Protein AF-A0A1J5D8E0-F1 (afdb_monomer)

Radius of gyration: 45.12 Å; Cα contacts (8 Å, |Δi|>4): 82; chains: 1; bounding box: 94×68×100 Å

Foldseek 3Di:
DDLPDDDPVVLVVLLVVLVVVVVVPDDPVVSCVVPVSCNVVNVVVVVVVVVVVVVCVVVDPPPVVVVVVVVVVVVVVVVVVPPPPPPDPVVVVVVVVVVVVVVVVVVVVVVVPVVPPPDAPPDPCVVVVVVVLVVLLVVDPDLVSNLVSLVVLLVVLVVSLVVCVVVVNVVRNVVSVVSSVVSVVVSVVSVVVVVVCVVPPPPDPDDDDDDDPDDDDDDDDDDDDDPDDPPVVVVVVVVVVVVPPVPD

Solvent-accessible surface area (backbone atoms only — not comparable to full-atom values): 15006 Å² total; per-residue (Å²): 135,84,82,80,81,66,54,78,69,53,54,49,55,51,48,53,51,43,52,55,45,42,72,75,68,50,57,71,67,61,47,35,67,75,40,67,94,49,28,90,70,44,50,68,56,51,51,52,53,47,54,52,48,62,56,45,70,71,59,66,78,54,67,69,57,56,52,51,52,50,51,53,51,51,50,53,52,51,67,68,62,54,74,76,76,74,80,69,54,68,65,58,55,51,52,52,52,52,52,50,51,50,50,51,52,50,54,59,61,51,68,75,51,76,90,49,89,78,60,51,92,89,44,82,63,31,57,55,53,53,53,56,52,50,54,54,47,72,71,38,84,47,62,70,54,38,36,53,48,27,52,54,51,25,55,49,30,56,55,52,27,58,53,31,52,75,70,68,37,63,70,58,30,51,55,33,48,54,52,25,49,51,28,53,50,54,30,51,52,45,53,51,52,51,51,53,49,64,71,70,47,82,85,71,79,75,78,75,82,76,86,81,88,81,88,82,81,86,87,89,83,82,81,90,86,79,97,73,72,80,64,63,63,54,55,58,56,53,62,60,63,60,72,69,65,82,79,117

Structure (mmCIF, N/CA/C/O backbone):
data_AF-A0A1J5D8E0-F1
#
_entry.id   AF-A0A1J5D8E0-F1
#
loop_
_atom_site.group_PDB
_atom_site.id
_atom_site.type_symbol
_atom_site.label_atom_id
_atom_site.label_alt_id
_atom_site.label_comp_id
_atom_site.label_asym_id
_atom_site.label_entity_id
_atom_site.label_seq_id
_atom_site.pdbx_PDB_ins_code
_atom_site.Cartn_x
_atom_site.Cartn_y
_atom_site.Cartn_z
_atom_site.occupancy
_atom_site.B_iso_or_equiv
_atom_site.auth_seq_id
_atom_site.auth_comp_id
_atom_site.auth_asym_id
_atom_site.auth_atom_id
_atom_site.pdbx_PDB_model_num
ATOM 1 N N . MET A 1 1 ? 39.228 42.549 -49.297 1.00 38.00 1 MET A N 1
ATOM 2 C CA . MET A 1 1 ? 38.292 41.551 -48.730 1.00 38.00 1 MET A CA 1
ATOM 3 C C . MET A 1 1 ? 39.110 40.483 -48.014 1.00 38.00 1 MET A C 1
ATOM 5 O O . MET A 1 1 ? 39.979 39.895 -48.642 1.00 38.00 1 MET A O 1
ATOM 9 N N . ARG A 1 2 ? 38.952 40.323 -46.692 1.00 40.53 2 ARG A N 1
ATOM 10 C CA . ARG A 1 2 ? 39.704 39.336 -45.890 1.00 40.53 2 ARG A CA 1
ATOM 11 C C . ARG A 1 2 ? 38.961 37.999 -45.929 1.00 40.53 2 ARG A C 1
ATOM 13 O O . ARG A 1 2 ? 37.947 37.883 -45.249 1.00 40.53 2 ARG A O 1
ATOM 20 N N . SER A 1 3 ? 39.471 37.001 -46.652 1.00 49.31 3 SER A N 1
ATOM 21 C CA . SER A 1 3 ? 39.007 35.615 -46.495 1.00 49.31 3 SER A CA 1
ATOM 22 C C . SER A 1 3 ? 39.225 35.179 -45.046 1.00 49.31 3 SER A C 1
ATOM 24 O O . SER A 1 3 ? 40.367 35.062 -44.590 1.00 49.31 3 SER A O 1
ATOM 26 N N . LYS A 1 4 ? 38.141 34.956 -44.297 1.00 59.56 4 LYS A N 1
ATOM 27 C CA . LYS A 1 4 ? 38.209 34.282 -42.995 1.00 59.56 4 LYS A CA 1
ATOM 28 C C . LYS A 1 4 ? 38.582 32.824 -43.250 1.00 59.56 4 LYS A C 1
ATOM 30 O O . LYS A 1 4 ? 37.722 32.009 -43.562 1.00 59.56 4 LYS A O 1
ATOM 35 N N . LYS A 1 5 ? 39.870 32.502 -43.130 1.00 60.22 5 LYS A N 1
ATOM 36 C CA . LYS A 1 5 ? 40.367 31.126 -43.219 1.00 60.22 5 LYS A CA 1
ATOM 37 C C . LYS A 1 5 ? 39.779 30.327 -42.050 1.00 60.22 5 LYS A C 1
ATOM 39 O O . LYS A 1 5 ? 40.148 30.552 -40.897 1.00 60.22 5 LYS A O 1
ATOM 44 N N . LEU A 1 6 ? 38.805 29.464 -42.331 1.00 63.00 6 LEU A N 1
ATOM 45 C CA . LEU A 1 6 ? 38.230 28.561 -41.336 1.00 63.00 6 LEU A CA 1
ATOM 46 C C . LEU A 1 6 ? 39.283 27.527 -40.919 1.00 63.00 6 LEU A C 1
ATOM 48 O O . LEU A 1 6 ? 40.132 27.117 -41.706 1.00 63.00 6 LEU A O 1
ATOM 52 N N . SER A 1 7 ? 39.240 27.109 -39.654 1.00 71.94 7 SER A N 1
ATOM 53 C CA . SER A 1 7 ? 40.060 25.995 -39.169 1.00 71.94 7 SER A CA 1
ATOM 54 C C . SER A 1 7 ? 39.721 24.715 -39.944 1.00 71.94 7 SER A C 1
ATOM 56 O O . SER A 1 7 ? 38.573 24.529 -40.347 1.00 71.94 7 SER A O 1
ATOM 58 N N . LYS A 1 8 ? 40.683 23.792 -40.079 1.00 76.75 8 LYS A N 1
ATOM 59 C CA . LYS A 1 8 ? 40.511 22.481 -40.740 1.00 76.75 8 LYS A CA 1
ATOM 60 C C . LYS A 1 8 ? 39.264 21.720 -40.258 1.00 76.75 8 LYS A C 1
ATOM 62 O O . LYS A 1 8 ? 38.627 21.016 -41.027 1.00 76.75 8 LYS A O 1
ATOM 67 N N . LYS A 1 9 ? 38.882 21.896 -38.991 1.00 78.31 9 LYS A N 1
ATOM 68 C CA . LYS A 1 9 ? 37.678 21.279 -38.416 1.00 78.31 9 LYS A CA 1
ATOM 69 C C . LYS A 1 9 ? 36.373 21.945 -38.881 1.00 78.31 9 LYS A C 1
ATOM 71 O O . LYS A 1 9 ? 35.348 21.288 -38.984 1.00 78.31 9 LYS A O 1
ATOM 76 N N . GLY A 1 10 ? 36.409 23.245 -39.171 1.00 82.19 10 GLY A N 1
ATOM 77 C CA . GLY A 1 10 ? 35.261 23.998 -39.676 1.00 82.19 10 GLY A CA 1
ATOM 78 C C . GLY A 1 10 ? 34.923 23.637 -41.120 1.00 82.19 10 GLY A C 1
ATOM 79 O O . GLY A 1 10 ? 33.759 23.401 -41.419 1.00 82.19 10 GLY A O 1
ATOM 80 N N . ILE A 1 11 ? 35.935 23.522 -41.988 1.00 84.38 11 ILE A N 1
ATOM 81 C CA . ILE A 1 11 ? 35.730 23.097 -43.382 1.00 84.38 11 ILE A CA 1
ATOM 82 C C . ILE A 1 11 ? 35.217 21.650 -4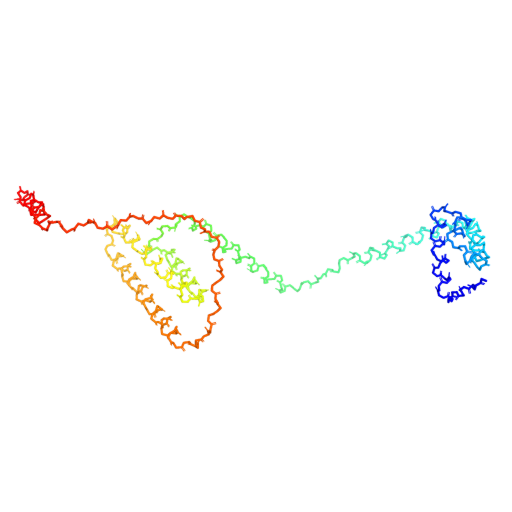3.467 1.00 84.38 11 ILE A C 1
ATOM 84 O O . ILE A 1 11 ? 34.323 21.381 -44.257 1.00 84.38 11 ILE A O 1
ATOM 88 N N . GLN A 1 12 ? 35.698 20.749 -42.599 1.00 84.94 12 GLN A N 1
ATOM 89 C CA . GLN A 1 12 ? 35.204 19.368 -42.504 1.00 84.94 12 GLN A CA 1
ATOM 90 C C . GLN A 1 12 ? 33.718 19.311 -42.148 1.00 84.94 12 GLN A C 1
ATOM 92 O O . GLN A 1 12 ? 32.958 18.664 -42.850 1.00 84.94 12 GLN A O 1
ATOM 97 N N . ASN A 1 13 ? 33.283 20.058 -41.130 1.00 88.88 13 ASN A N 1
ATOM 98 C CA . ASN A 1 13 ? 31.869 20.085 -40.751 1.00 88.88 13 ASN A CA 1
ATOM 99 C C . ASN A 1 13 ? 30.965 20.635 -41.867 1.00 88.88 13 ASN A C 1
ATOM 101 O O . ASN A 1 13 ? 29.838 20.174 -42.028 1.00 88.88 13 ASN A O 1
ATOM 105 N N . ILE A 1 14 ? 31.437 21.643 -42.612 1.00 88.62 14 ILE A N 1
ATOM 106 C CA . ILE A 1 14 ? 30.683 22.207 -43.740 1.00 88.62 14 ILE A CA 1
ATOM 107 C C . ILE A 1 14 ? 30.610 21.186 -44.879 1.00 88.62 14 ILE A C 1
ATOM 109 O O . ILE A 1 14 ? 29.532 20.974 -45.429 1.00 88.62 14 ILE A O 1
ATOM 113 N N . LEU A 1 15 ? 31.723 20.515 -45.186 1.00 88.38 15 LEU A N 1
ATOM 114 C CA . LEU A 1 15 ? 31.765 19.429 -46.162 1.00 88.38 15 LEU A CA 1
ATOM 115 C C . LEU A 1 15 ? 30.813 18.290 -45.772 1.00 88.38 15 LEU A C 1
ATOM 117 O O . LEU A 1 15 ? 30.004 17.893 -46.599 1.00 88.38 15 LEU A O 1
ATOM 121 N N . ASP A 1 16 ? 30.843 17.822 -44.523 1.00 89.31 16 ASP A N 1
ATOM 122 C CA . ASP A 1 16 ? 29.948 16.770 -44.022 1.00 89.31 16 ASP A CA 1
ATOM 123 C C . ASP A 1 16 ? 28.471 17.168 -44.173 1.00 89.31 16 ASP A C 1
ATOM 125 O O . ASP A 1 16 ? 27.643 16.363 -44.599 1.00 89.31 16 ASP A O 1
ATOM 129 N N . ASN A 1 17 ? 28.136 18.434 -43.896 1.00 89.56 17 ASN A N 1
ATOM 130 C CA . ASN A 1 17 ? 26.785 18.952 -44.101 1.00 89.56 17 ASN A CA 1
ATOM 131 C C . ASN A 1 17 ? 26.382 18.958 -45.586 1.00 89.56 17 ASN A C 1
ATOM 133 O O . ASN A 1 17 ? 25.278 18.532 -45.923 1.00 89.56 17 ASN A O 1
ATOM 137 N N . CYS A 1 18 ? 27.285 19.391 -46.472 1.00 88.94 18 CYS A N 1
ATOM 138 C CA . CYS A 1 18 ? 27.054 19.366 -47.917 1.00 88.94 18 CYS A CA 1
ATOM 139 C C . CYS A 1 18 ? 26.893 17.927 -48.430 1.00 88.94 18 CYS A C 1
ATOM 141 O O . CYS A 1 18 ? 26.028 17.667 -49.259 1.00 88.94 18 CYS A O 1
ATOM 143 N N . LEU A 1 19 ? 27.667 16.972 -47.904 1.00 89.38 19 LEU A N 1
ATOM 144 C CA . LEU A 1 19 ? 27.557 15.557 -48.262 1.00 89.38 19 LEU A CA 1
ATOM 145 C C . LEU A 1 19 ? 26.215 14.953 -47.827 1.00 89.38 19 LEU A C 1
ATOM 147 O O . LEU A 1 19 ? 25.601 14.235 -48.615 1.00 89.38 19 LEU A O 1
ATOM 151 N N . GLU A 1 20 ? 25.728 15.269 -46.625 1.00 90.44 20 GLU A N 1
ATOM 152 C CA . GLU A 1 20 ? 24.413 14.820 -46.145 1.00 90.44 20 GLU A CA 1
ATOM 153 C C . GLU A 1 20 ? 23.276 15.364 -47.025 1.00 90.44 20 GLU A C 1
ATOM 155 O O . GLU A 1 20 ? 22.381 14.626 -47.439 1.00 90.44 20 GLU A O 1
ATOM 160 N N . ARG A 1 21 ? 23.342 16.645 -47.396 1.00 86.12 21 ARG A N 1
ATOM 161 C CA . ARG A 1 21 ? 22.365 17.279 -48.297 1.00 86.12 21 ARG A CA 1
ATOM 162 C C . ARG A 1 21 ? 22.424 16.709 -49.718 1.00 86.12 21 ARG A C 1
ATOM 164 O O . ARG A 1 21 ? 21.396 16.409 -50.325 1.00 86.12 21 ARG A O 1
ATOM 171 N N . MET A 1 22 ? 23.625 16.432 -50.217 1.00 86.25 22 MET A N 1
ATOM 172 C CA . MET A 1 22 ? 23.828 15.774 -51.509 1.00 86.25 22 MET A CA 1
ATOM 173 C C . MET A 1 22 ? 23.313 14.321 -51.503 1.00 86.25 22 MET A C 1
ATOM 175 O O . MET A 1 22 ? 22.846 13.815 -52.530 1.00 86.25 22 MET A O 1
ATOM 179 N N . LEU A 1 23 ? 23.346 13.623 -50.359 1.00 82.06 23 LEU A N 1
ATOM 180 C CA . LEU A 1 23 ? 22.701 12.311 -50.195 1.00 82.06 23 LEU A CA 1
ATOM 181 C C . LEU A 1 23 ? 21.170 12.406 -50.282 1.00 82.06 23 LEU A C 1
ATOM 183 O O . LEU A 1 23 ? 20.548 11.485 -50.813 1.00 82.06 23 LEU A O 1
ATOM 187 N N . GLN A 1 24 ? 20.586 13.523 -49.842 1.00 84.38 24 GLN A N 1
ATOM 188 C CA . GLN A 1 24 ? 19.149 13.813 -49.932 1.00 84.38 24 GLN A CA 1
ATOM 189 C C . GLN A 1 24 ? 18.689 14.259 -51.334 1.00 84.38 24 GLN A C 1
ATOM 191 O O . GLN A 1 24 ? 17.486 14.311 -51.581 1.00 84.38 24 GLN A O 1
ATOM 196 N N . GLY A 1 25 ? 19.618 14.499 -52.267 1.00 81.56 25 GLY A N 1
ATOM 197 C CA . GLY A 1 25 ? 19.326 14.772 -53.681 1.00 81.56 25 GLY A CA 1
ATOM 198 C C . GLY A 1 25 ? 19.640 16.193 -54.154 1.00 81.56 25 GLY A C 1
ATOM 199 O O . GLY A 1 25 ? 19.293 16.533 -55.281 1.00 81.56 25 GLY A O 1
ATOM 200 N N . GLU A 1 26 ? 20.285 17.010 -53.323 1.00 86.12 26 GLU A N 1
ATOM 201 C CA . GLU A 1 26 ? 20.692 18.373 -53.680 1.00 86.12 26 GLU A CA 1
ATOM 202 C C . GLU A 1 26 ? 21.964 18.400 -54.554 1.00 86.12 26 GLU A C 1
ATOM 204 O O . GLU A 1 26 ? 22.810 17.503 -54.455 1.00 86.12 26 GLU A O 1
ATOM 209 N N . SER A 1 27 ? 22.088 19.405 -55.432 1.00 85.62 27 SER A N 1
ATOM 210 C CA . SER A 1 27 ? 23.224 19.542 -56.355 1.00 85.62 27 SER A CA 1
ATOM 211 C C . SER A 1 27 ? 24.458 20.166 -55.684 1.00 85.62 27 SER A C 1
ATOM 213 O O . SER A 1 27 ? 24.384 20.745 -54.594 1.00 85.62 27 SER A O 1
ATOM 215 N N . ILE A 1 28 ? 25.623 20.038 -56.328 1.00 84.44 28 ILE A N 1
ATOM 216 C CA . ILE A 1 28 ? 26.882 20.612 -55.824 1.00 84.44 28 ILE A CA 1
ATOM 217 C C . ILE A 1 28 ? 26.785 22.143 -55.847 1.00 84.44 28 ILE A C 1
ATOM 219 O O . ILE A 1 28 ? 27.203 22.813 -54.902 1.00 84.44 28 ILE A O 1
ATOM 223 N N . GLU A 1 29 ? 26.169 22.691 -56.890 1.00 84.94 29 GLU A N 1
ATOM 224 C CA . GLU A 1 29 ? 25.985 24.120 -57.129 1.00 84.94 29 GLU A CA 1
ATOM 225 C C . GLU A 1 29 ? 25.105 24.772 -56.048 1.00 84.94 29 GLU A C 1
ATOM 227 O O . GLU A 1 29 ? 25.418 25.861 -55.551 1.00 84.94 29 GLU A O 1
ATOM 232 N N . ASP A 1 30 ? 24.056 24.077 -55.605 1.00 85.88 30 ASP A N 1
ATOM 233 C CA . ASP A 1 30 ? 23.181 24.527 -54.513 1.00 85.88 30 ASP A CA 1
ATOM 234 C C . ASP A 1 30 ? 23.926 24.560 -53.162 1.00 85.88 30 ASP A C 1
ATOM 236 O O . ASP A 1 30 ? 23.796 25.507 -52.369 1.00 85.88 30 ASP A O 1
ATOM 240 N N . CYS A 1 31 ? 24.788 23.567 -52.915 1.00 85.25 31 CYS A N 1
ATOM 241 C CA . CYS A 1 31 ? 25.646 23.538 -51.728 1.00 85.25 31 CYS A CA 1
ATOM 242 C C . CYS A 1 31 ? 26.672 24.684 -51.737 1.00 85.25 31 CYS A C 1
ATOM 244 O O . CYS A 1 31 ? 26.861 25.348 -50.713 1.00 85.25 31 CYS A O 1
ATOM 246 N N . LEU A 1 32 ? 27.290 24.974 -52.888 1.00 86.44 32 LEU A N 1
ATOM 247 C CA . LEU A 1 32 ? 28.253 26.075 -53.036 1.00 86.44 32 LEU A CA 1
ATOM 248 C C . LEU A 1 32 ? 27.588 27.454 -52.906 1.00 86.44 32 LEU A C 1
ATOM 250 O O . LEU A 1 32 ? 28.185 28.371 -52.339 1.00 86.44 32 LEU A O 1
ATOM 254 N N . THR A 1 33 ? 26.331 27.586 -53.336 1.00 87.19 33 THR A N 1
ATOM 255 C CA . THR A 1 33 ? 25.534 28.815 -53.158 1.00 87.19 33 THR A CA 1
ATOM 256 C C . THR A 1 33 ? 25.220 29.087 -51.685 1.00 87.19 33 THR A C 1
ATOM 258 O O . THR A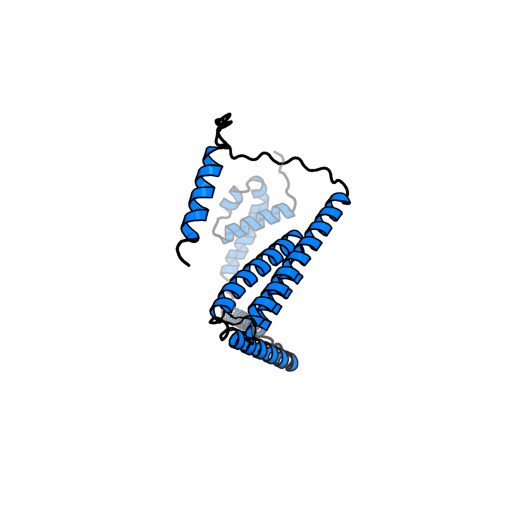 1 33 ? 25.160 30.243 -51.262 1.00 87.19 33 THR A O 1
ATOM 261 N N . THR A 1 34 ? 25.082 28.033 -50.874 1.00 85.94 34 THR A N 1
ATOM 262 C CA . THR A 1 34 ? 24.889 28.161 -49.419 1.00 85.94 34 THR A CA 1
ATOM 263 C C . THR A 1 34 ? 26.159 28.667 -48.707 1.00 85.94 34 THR A C 1
ATOM 265 O O . THR A 1 34 ? 26.062 29.352 -47.686 1.00 85.94 34 THR A O 1
ATOM 268 N N . TYR A 1 35 ? 27.351 28.377 -49.246 1.00 86.00 35 TYR A N 1
ATOM 269 C CA . TYR A 1 35 ? 28.651 28.695 -48.633 1.00 86.00 35 TYR A CA 1
ATOM 270 C C . TYR A 1 35 ? 29.611 29.428 -49.602 1.00 86.00 35 TYR A C 1
ATOM 272 O O . TYR A 1 35 ? 30.693 28.920 -49.916 1.00 86.00 35 TYR A O 1
ATOM 280 N N . PRO A 1 36 ? 29.274 30.657 -50.051 1.00 79.25 36 PRO A N 1
ATOM 281 C CA . PRO A 1 36 ? 30.013 31.359 -51.110 1.00 79.25 36 PRO A CA 1
ATOM 282 C C . PRO A 1 36 ? 31.438 31.769 -50.701 1.00 79.25 36 PRO A C 1
ATOM 284 O O . PRO A 1 36 ? 32.340 31.835 -51.532 1.00 79.25 36 PRO A O 1
ATOM 287 N N . GLU A 1 37 ? 31.670 32.007 -49.409 1.00 81.50 37 GLU A N 1
ATOM 288 C CA . GLU A 1 37 ? 32.979 32.394 -48.862 1.00 81.50 37 GLU A CA 1
ATOM 289 C C . GLU A 1 37 ? 33.994 31.233 -48.869 1.00 81.50 37 GLU A C 1
ATOM 291 O O . GLU A 1 37 ? 35.204 31.465 -48.849 1.00 81.50 37 GLU A O 1
ATOM 296 N N . GLN A 1 38 ? 33.512 29.984 -48.891 1.00 83.31 38 GLN A N 1
ATOM 297 C CA . GLN A 1 38 ? 34.319 28.757 -48.844 1.00 83.31 38 GLN A CA 1
ATOM 298 C C . GLN A 1 38 ? 34.275 27.967 -50.156 1.00 83.31 38 GLN A C 1
ATOM 300 O O . GLN A 1 38 ? 34.953 26.945 -50.271 1.00 83.31 38 GLN A O 1
ATOM 305 N N . ALA A 1 39 ? 33.520 28.444 -51.150 1.00 81.31 39 ALA A N 1
ATOM 306 C CA . ALA A 1 39 ? 33.272 27.737 -52.401 1.00 81.31 39 ALA A CA 1
ATOM 307 C C . ALA A 1 39 ? 34.568 27.284 -53.093 1.00 81.31 39 ALA A C 1
ATOM 309 O O . ALA A 1 39 ? 34.688 26.120 -53.453 1.00 81.31 39 ALA A O 1
ATOM 310 N N . ARG A 1 40 ? 35.590 28.153 -53.146 1.00 82.38 40 ARG A N 1
ATOM 311 C CA . ARG A 1 40 ? 36.896 27.845 -53.765 1.00 82.38 40 ARG A CA 1
ATOM 312 C C . ARG A 1 40 ? 37.656 26.682 -53.116 1.00 82.38 40 ARG A C 1
ATOM 314 O O . ARG A 1 40 ? 38.521 26.102 -53.759 1.00 82.38 40 ARG A O 1
ATOM 321 N N . GLU A 1 41 ? 37.411 26.395 -51.838 1.00 82.50 41 GLU A N 1
ATOM 322 C CA . GLU A 1 41 ? 38.076 25.302 -51.110 1.00 82.50 41 GLU A CA 1
ATOM 323 C C . GLU A 1 41 ? 37.200 24.036 -51.059 1.00 82.50 41 GLU A C 1
ATOM 325 O O . GLU A 1 41 ? 37.730 22.928 -51.012 1.00 82.50 41 GLU A O 1
ATOM 330 N N . LEU A 1 42 ? 35.870 24.186 -51.109 1.00 85.06 42 LEU A N 1
ATOM 331 C CA . LEU A 1 42 ? 34.899 23.082 -51.075 1.00 85.06 42 LEU A CA 1
ATOM 332 C C . LEU A 1 42 ? 34.667 22.423 -52.436 1.00 85.06 42 LEU A C 1
ATOM 334 O O . LEU A 1 42 ? 34.491 21.209 -52.481 1.00 85.06 42 LEU A O 1
ATOM 338 N N . GLU A 1 43 ? 34.674 23.199 -53.520 1.00 86.31 43 GLU A N 1
ATOM 339 C CA . GLU A 1 43 ? 34.437 22.738 -54.895 1.00 86.31 43 GLU A CA 1
ATOM 340 C C . GLU A 1 43 ? 35.261 21.486 -55.263 1.00 86.31 43 GLU A C 1
ATOM 342 O O . GLU A 1 43 ? 34.648 20.448 -55.527 1.00 86.31 43 GLU A O 1
ATOM 347 N N . PRO A 1 44 ? 36.608 21.478 -55.152 1.00 89.56 44 PRO A N 1
ATOM 348 C CA . PRO A 1 44 ? 37.390 20.293 -55.509 1.00 89.56 44 PRO A CA 1
ATOM 349 C C . PRO A 1 44 ? 37.124 19.095 -54.584 1.00 89.56 44 PRO A C 1
ATOM 351 O O . PRO A 1 44 ? 37.232 17.946 -55.005 1.00 89.56 44 PRO A O 1
ATOM 354 N N . LEU A 1 45 ? 36.776 19.329 -53.313 1.00 89.00 45 LEU A N 1
ATOM 355 C CA . LEU A 1 45 ? 36.479 18.251 -52.364 1.00 89.00 45 LEU A CA 1
ATOM 356 C C . LEU A 1 45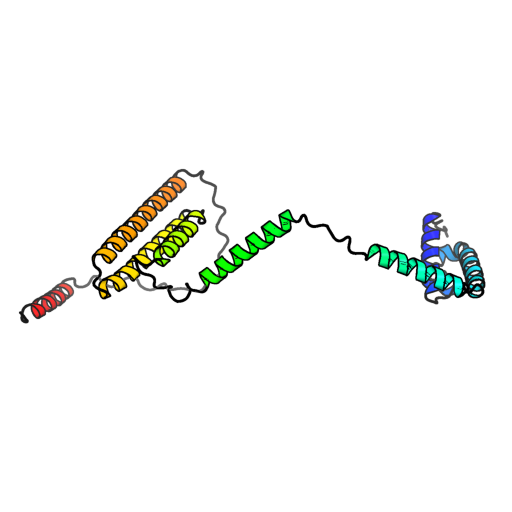 ? 35.137 17.581 -52.685 1.00 89.00 45 LEU A C 1
ATOM 358 O O . LEU A 1 45 ? 35.034 16.353 -52.641 1.00 89.00 45 LEU A O 1
ATOM 362 N N . LEU A 1 46 ? 34.126 18.376 -53.038 1.00 89.06 46 LEU A N 1
ATOM 363 C CA . LEU A 1 46 ? 32.799 17.889 -53.408 1.00 89.06 46 LEU A CA 1
ATOM 364 C C . LEU A 1 46 ? 32.815 17.144 -54.745 1.00 89.06 46 LEU A C 1
ATOM 366 O O . LEU A 1 46 ? 32.182 16.091 -54.850 1.00 89.06 46 LEU A O 1
ATOM 370 N N . GLU A 1 47 ? 33.583 17.618 -55.728 1.00 89.69 47 GLU A N 1
ATOM 371 C CA . GLU A 1 47 ? 33.770 16.913 -57.003 1.00 89.69 47 GLU A CA 1
ATOM 372 C C . GLU A 1 47 ? 34.363 15.515 -56.804 1.00 89.69 47 GLU A C 1
ATOM 374 O O . GLU A 1 47 ? 33.844 14.536 -57.346 1.00 89.69 47 GLU A O 1
ATOM 379 N N . ILE A 1 48 ? 35.400 15.387 -55.968 1.00 89.50 48 ILE A N 1
ATOM 380 C CA . ILE A 1 48 ? 36.022 14.090 -55.665 1.00 89.50 48 ILE A CA 1
ATOM 381 C C . ILE A 1 48 ? 35.011 13.152 -54.994 1.00 89.50 48 ILE A C 1
ATOM 383 O O . ILE A 1 48 ? 34.869 11.994 -55.399 1.00 89.50 48 ILE A O 1
ATOM 387 N N . CYS A 1 49 ? 34.279 13.633 -53.987 1.00 87.00 49 CYS A N 1
ATOM 388 C CA . CYS A 1 49 ? 33.255 12.836 -53.312 1.00 87.00 49 CYS A CA 1
ATOM 389 C C . CYS A 1 49 ? 32.131 12.405 -54.269 1.00 87.00 49 CYS A C 1
ATOM 391 O O . CYS A 1 49 ? 31.674 11.260 -54.205 1.00 87.00 49 CYS A O 1
ATOM 393 N N . SER A 1 50 ? 31.716 13.289 -55.179 1.00 84.94 50 SER A N 1
ATOM 394 C CA . SER A 1 50 ? 30.722 12.992 -56.212 1.00 84.94 50 SER A CA 1
ATOM 395 C C . SER A 1 50 ? 31.225 11.939 -57.205 1.00 84.94 50 SER A C 1
ATOM 397 O O . SER A 1 50 ? 30.525 10.956 -57.460 1.00 84.94 50 SER A O 1
ATOM 399 N N . ALA A 1 51 ? 32.468 12.054 -57.680 1.00 86.62 51 ALA A N 1
ATOM 400 C CA . ALA A 1 51 ? 33.085 11.080 -58.582 1.00 86.62 51 ALA A CA 1
ATOM 401 C C . ALA A 1 51 ? 33.206 9.685 -57.938 1.00 86.62 51 ALA A C 1
ATOM 403 O O . ALA A 1 51 ? 32.893 8.666 -58.567 1.00 86.62 51 ALA A O 1
ATOM 404 N N . ILE A 1 52 ? 33.590 9.624 -56.656 1.00 85.88 52 ILE A N 1
ATOM 405 C CA . ILE A 1 52 ? 33.630 8.373 -55.881 1.00 85.88 52 ILE A CA 1
ATOM 406 C C . ILE A 1 52 ? 32.222 7.783 -55.744 1.00 85.88 52 ILE A C 1
ATOM 408 O O . ILE A 1 52 ? 32.045 6.576 -55.919 1.00 85.88 52 ILE A O 1
ATOM 412 N N . ARG A 1 53 ? 31.209 8.612 -55.466 1.00 82.25 53 ARG A N 1
ATOM 413 C CA . ARG A 1 53 ? 29.810 8.174 -55.351 1.00 82.25 53 ARG A CA 1
ATOM 414 C C . ARG A 1 53 ? 29.271 7.628 -56.671 1.00 82.25 53 ARG A C 1
ATOM 416 O O . ARG A 1 53 ? 28.668 6.560 -56.685 1.00 82.25 53 ARG A O 1
ATOM 423 N N . GLN A 1 54 ? 29.484 8.328 -57.779 1.00 81.06 54 GLN A N 1
ATOM 424 C CA . GLN A 1 54 ? 29.050 7.861 -59.098 1.00 81.06 54 GLN A CA 1
ATOM 425 C C . GLN A 1 54 ? 29.718 6.531 -59.464 1.00 81.06 54 GLN A C 1
ATOM 427 O O . GLN A 1 54 ? 29.055 5.625 -59.966 1.00 81.06 54 GLN A O 1
ATOM 432 N N . SER A 1 55 ? 30.995 6.373 -59.113 1.00 78.31 55 SER A N 1
ATOM 433 C CA . SER A 1 55 ? 31.727 5.117 -59.297 1.00 78.31 55 SER A CA 1
ATOM 434 C C . SER A 1 55 ? 31.220 3.999 -58.374 1.00 78.31 55 SER A C 1
ATOM 436 O O . SER A 1 55 ? 31.143 2.843 -58.786 1.00 78.31 55 SER A O 1
ATOM 438 N N . SER A 1 56 ? 30.821 4.311 -57.137 1.00 70.81 56 SER A N 1
ATOM 439 C CA . SER A 1 56 ? 30.308 3.315 -56.187 1.00 70.81 56 SER A CA 1
ATOM 440 C C . SER A 1 56 ? 28.882 2.856 -56.496 1.00 70.81 56 SER A C 1
ATOM 442 O O . SER A 1 56 ? 28.545 1.714 -56.194 1.00 70.81 56 SER A O 1
ATOM 444 N N . LEU A 1 57 ? 28.067 3.672 -57.178 1.00 64.31 57 LEU A N 1
ATOM 445 C CA . LEU A 1 57 ? 26.760 3.246 -57.703 1.00 64.31 57 LEU A CA 1
ATOM 446 C C . LEU A 1 57 ? 26.879 2.105 -58.729 1.00 64.31 57 LEU A C 1
ATOM 448 O O . LEU A 1 57 ? 25.949 1.306 -58.869 1.00 64.31 57 LEU A O 1
ATOM 452 N N . VAL A 1 58 ? 28.028 1.996 -59.406 1.00 67.31 58 VAL A N 1
ATOM 453 C CA . VAL A 1 58 ? 28.357 0.878 -60.305 1.00 67.31 58 VAL A CA 1
ATOM 454 C C . VAL A 1 58 ? 28.750 -0.375 -59.509 1.00 67.31 58 VAL A C 1
ATOM 456 O O . VAL A 1 58 ? 28.451 -1.496 -59.920 1.00 67.31 58 VAL A O 1
ATOM 459 N N . ILE A 1 59 ? 29.338 -0.205 -58.321 1.00 63.44 59 ILE A N 1
ATOM 460 C CA . ILE A 1 59 ? 29.705 -1.291 -57.405 1.00 63.44 59 ILE A CA 1
ATOM 461 C C . ILE A 1 59 ? 28.476 -1.673 -56.571 1.00 63.44 59 ILE A C 1
ATOM 463 O O . ILE A 1 59 ? 28.361 -1.370 -55.382 1.00 63.44 59 ILE A O 1
ATOM 467 N N . ARG A 1 60 ? 27.519 -2.372 -57.188 1.00 60.75 60 ARG A N 1
ATOM 468 C CA . ARG A 1 60 ? 26.459 -3.029 -56.415 1.00 60.75 60 ARG A CA 1
ATOM 469 C C . ARG A 1 60 ? 27.092 -4.135 -55.562 1.00 60.75 60 ARG A C 1
ATOM 471 O O . ARG A 1 60 ? 27.713 -5.031 -56.137 1.00 60.75 60 ARG A O 1
ATOM 478 N N . PRO A 1 61 ? 26.942 -4.126 -54.221 1.00 66.81 61 PRO A N 1
ATOM 479 C CA . PRO A 1 61 ? 27.419 -5.238 -53.412 1.00 66.81 61 PRO A CA 1
ATOM 480 C C . PRO A 1 61 ? 26.722 -6.510 -53.894 1.00 66.81 61 PRO A C 1
ATOM 482 O O . PRO A 1 61 ? 25.497 -6.524 -54.051 1.00 66.81 61 PRO A O 1
ATOM 485 N N . ALA A 1 62 ? 27.505 -7.558 -54.160 1.00 72.69 62 ALA A N 1
ATOM 486 C CA . ALA A 1 62 ? 26.979 -8.836 -54.617 1.00 72.69 62 ALA A CA 1
ATOM 487 C C . ALA A 1 62 ? 25.859 -9.297 -53.673 1.00 72.69 62 ALA A C 1
ATOM 489 O O . ALA A 1 62 ? 25.995 -9.213 -52.448 1.00 72.69 62 ALA A O 1
ATOM 490 N N . PHE A 1 63 ? 24.747 -9.769 -54.241 1.00 66.69 63 PHE A N 1
ATOM 491 C CA . PHE A 1 63 ? 23.571 -10.211 -53.485 1.00 66.69 63 PHE A CA 1
ATOM 492 C C . PHE A 1 63 ? 23.949 -11.197 -52.362 1.00 66.69 63 PHE A C 1
ATOM 494 O O . PHE A 1 63 ? 23.476 -11.073 -51.235 1.00 66.69 63 PHE A O 1
ATOM 501 N N . GLU A 1 64 ? 24.919 -12.074 -52.627 1.00 75.06 64 GLU A N 1
ATOM 502 C CA . GLU A 1 64 ? 25.456 -13.046 -51.670 1.00 75.06 64 GLU A CA 1
ATOM 503 C C . GLU A 1 64 ? 26.103 -12.416 -50.425 1.00 75.06 64 GLU A C 1
ATOM 505 O O . GLU A 1 64 ? 25.994 -12.956 -49.323 1.00 75.06 64 GLU A O 1
ATOM 510 N N . PHE A 1 65 ? 26.748 -11.252 -50.558 1.00 79.00 65 PHE A N 1
ATOM 511 C CA . PHE A 1 65 ? 27.329 -10.537 -49.420 1.00 79.00 65 PHE A CA 1
ATOM 512 C C . PHE A 1 65 ? 26.234 -9.943 -48.532 1.00 79.00 65 PHE A C 1
ATOM 514 O O . PHE A 1 65 ? 26.295 -10.052 -47.307 1.00 79.00 65 PHE A O 1
ATOM 521 N N . LYS A 1 66 ? 25.192 -9.368 -49.142 1.00 79.69 66 LYS A N 1
ATOM 522 C CA . LYS A 1 66 ? 24.053 -8.798 -48.412 1.00 79.69 66 LYS A CA 1
ATOM 523 C C . LYS A 1 66 ? 23.284 -9.876 -47.644 1.00 79.69 66 LYS A C 1
ATOM 525 O O . LYS A 1 66 ? 22.954 -9.660 -46.480 1.00 79.69 66 LYS A O 1
ATOM 530 N N . GLU A 1 67 ? 23.064 -11.039 -48.255 1.00 79.38 67 GLU A N 1
ATOM 531 C CA . GLU A 1 67 ? 22.427 -12.193 -47.604 1.00 79.38 67 GLU A CA 1
ATOM 532 C C . GLU A 1 67 ? 23.291 -12.765 -46.463 1.00 79.38 67 GLU A C 1
ATOM 534 O O . GLU A 1 67 ? 22.785 -13.071 -45.376 1.00 79.38 67 GLU A O 1
ATOM 539 N N . ARG A 1 68 ? 24.620 -12.821 -46.637 1.00 82.75 68 ARG A N 1
ATOM 540 C CA . ARG A 1 68 ? 25.545 -13.243 -45.570 1.00 82.75 68 ARG A CA 1
ATOM 541 C C . ARG A 1 68 ? 25.542 -12.274 -44.385 1.00 82.75 68 ARG A C 1
ATOM 543 O O . ARG A 1 68 ? 25.467 -12.709 -43.239 1.00 82.75 68 ARG A O 1
ATOM 550 N N . VAL A 1 69 ? 25.573 -10.968 -44.638 1.00 86.56 69 VAL A N 1
ATOM 551 C CA . VAL A 1 69 ? 25.501 -9.953 -43.574 1.00 86.56 69 VAL A CA 1
ATOM 552 C C . VAL A 1 69 ? 24.140 -9.993 -42.878 1.00 86.56 69 VAL A C 1
ATOM 554 O O . VAL A 1 69 ? 24.074 -9.937 -41.651 1.00 86.56 69 VAL A O 1
ATOM 557 N N . ARG A 1 70 ? 23.048 -10.152 -43.637 1.00 85.12 70 ARG A N 1
ATOM 558 C CA . ARG A 1 70 ? 21.690 -10.245 -43.086 1.00 85.12 70 ARG A CA 1
ATOM 559 C C . ARG A 1 70 ? 21.532 -11.453 -42.166 1.00 85.12 70 ARG A C 1
ATOM 561 O O . ARG A 1 70 ? 21.021 -11.299 -41.058 1.00 85.12 70 ARG A O 1
ATOM 568 N N . SER A 1 71 ? 21.999 -12.623 -42.595 1.00 84.12 71 SER A N 1
ATOM 569 C CA . SER A 1 71 ? 21.930 -13.850 -41.792 1.00 84.12 71 SER A CA 1
ATOM 570 C C . SER A 1 71 ? 22.809 -13.777 -40.537 1.00 84.12 71 SER A C 1
ATOM 572 O O . SER A 1 71 ? 22.357 -14.156 -39.458 1.00 84.12 71 SER A O 1
ATOM 574 N N . GLN A 1 72 ? 24.015 -13.204 -40.621 1.00 85.44 72 GLN A N 1
ATOM 575 C CA . GLN A 1 72 ? 24.860 -12.978 -39.440 1.00 85.44 72 GLN A CA 1
ATOM 576 C C . GLN A 1 72 ? 24.235 -11.991 -38.447 1.00 85.44 72 GLN A C 1
ATOM 578 O O . GLN A 1 72 ? 24.262 -12.229 -37.237 1.00 85.44 72 GLN A O 1
ATOM 583 N N . LEU A 1 73 ? 23.637 -10.905 -38.941 1.00 86.12 73 LEU A N 1
ATOM 584 C CA . LEU A 1 73 ? 22.966 -9.920 -38.096 1.00 86.12 73 LEU A CA 1
ATOM 585 C C . LEU A 1 73 ? 21.751 -10.529 -37.388 1.00 86.12 73 LEU A C 1
ATOM 587 O O . LEU A 1 73 ? 21.585 -10.349 -36.184 1.00 86.12 73 LEU A O 1
ATOM 591 N N . GLN A 1 74 ? 20.939 -11.303 -38.112 1.00 85.88 74 GLN A N 1
ATOM 592 C CA . GLN A 1 74 ? 19.820 -12.042 -37.528 1.00 85.88 74 GLN A CA 1
ATOM 593 C C . GLN A 1 74 ? 20.296 -13.052 -36.476 1.00 85.88 74 GLN A C 1
ATOM 595 O O . GLN A 1 74 ? 19.714 -13.108 -35.396 1.00 85.88 74 GLN A O 1
ATOM 600 N N . GLY A 1 75 ? 21.390 -13.777 -36.732 1.00 78.94 75 GLY A N 1
ATOM 601 C CA . GLY A 1 75 ? 21.990 -14.694 -35.759 1.00 78.94 75 GLY A CA 1
ATOM 602 C C . GLY A 1 75 ? 22.429 -13.995 -34.469 1.00 78.94 75 GLY A C 1
ATOM 603 O O . GLY A 1 75 ? 22.153 -14.489 -33.379 1.00 78.94 75 GLY A O 1
ATOM 604 N N . MET A 1 76 ? 23.034 -12.808 -34.569 1.00 78.75 76 MET A N 1
ATOM 605 C CA . MET A 1 76 ? 23.413 -12.008 -33.397 1.00 78.75 76 MET A CA 1
ATOM 606 C C . MET A 1 76 ? 22.201 -11.467 -32.627 1.00 78.75 76 MET A C 1
ATOM 608 O O . MET A 1 76 ? 22.229 -11.428 -31.396 1.00 78.75 76 MET A O 1
ATOM 612 N N . LEU A 1 77 ? 21.130 -11.073 -33.322 1.00 79.06 77 LEU A N 1
ATOM 613 C CA . LEU A 1 77 ? 19.895 -10.612 -32.683 1.00 79.06 77 LEU A CA 1
ATOM 614 C C . LEU A 1 77 ? 19.171 -11.753 -31.960 1.00 79.06 77 LEU A C 1
ATOM 616 O O . LEU A 1 77 ? 18.745 -11.564 -30.824 1.00 79.06 77 LEU A O 1
ATOM 620 N N . VAL A 1 78 ? 19.093 -12.940 -32.567 1.00 73.62 78 VAL A N 1
ATOM 621 C CA . VAL A 1 78 ? 18.487 -14.133 -31.950 1.00 73.62 78 VAL A CA 1
ATOM 622 C C . VAL A 1 78 ? 19.330 -14.629 -30.773 1.00 73.62 78 VAL A C 1
ATOM 624 O O . VAL A 1 78 ? 18.789 -14.848 -29.695 1.00 73.62 78 VAL A O 1
ATOM 627 N N . ALA A 1 79 ? 20.658 -14.696 -30.913 1.00 69.75 79 ALA A N 1
ATOM 628 C CA . ALA A 1 79 ? 21.557 -15.082 -29.820 1.00 69.75 79 ALA A CA 1
ATOM 629 C C . ALA A 1 79 ? 21.526 -14.097 -28.635 1.00 69.75 79 ALA A C 1
ATOM 631 O O . ALA A 1 79 ? 21.771 -14.484 -27.493 1.00 69.75 79 ALA A O 1
ATOM 632 N N . LYS A 1 80 ? 21.209 -12.820 -28.889 1.00 63.25 80 LYS A N 1
ATOM 633 C CA . LYS A 1 80 ? 21.004 -11.805 -27.846 1.00 63.25 80 LYS A CA 1
ATOM 634 C C . LYS A 1 80 ? 19.586 -11.834 -27.259 1.00 63.25 80 LYS A C 1
ATOM 636 O O . LYS A 1 80 ? 19.407 -11.414 -26.118 1.00 63.25 80 LYS A O 1
ATOM 641 N N . ALA A 1 81 ? 18.609 -12.322 -28.023 1.00 60.09 81 ALA A N 1
ATOM 642 C CA . ALA A 1 81 ? 17.219 -12.495 -27.611 1.00 60.09 81 ALA A CA 1
ATOM 643 C C . ALA A 1 81 ? 16.960 -13.808 -26.860 1.00 60.09 81 ALA A C 1
ATOM 645 O O . ALA A 1 81 ? 15.867 -13.967 -26.323 1.00 60.09 81 ALA A O 1
ATOM 646 N N . GLU A 1 82 ? 17.937 -14.717 -26.777 1.00 56.97 82 GLU A N 1
ATOM 647 C CA . GLU A 1 82 ? 17.887 -15.861 -25.867 1.00 56.97 82 GLU A CA 1
ATOM 648 C C . GLU A 1 82 ? 17.621 -15.346 -24.444 1.00 56.97 82 GLU A C 1
ATOM 650 O O . GLU A 1 82 ? 18.499 -14.708 -23.840 1.00 56.97 82 GLU A O 1
ATOM 655 N N . PRO A 1 83 ? 16.423 -15.585 -23.870 1.00 54.78 83 PRO A N 1
ATOM 656 C CA . PRO A 1 83 ? 16.198 -15.246 -22.487 1.00 54.78 83 PRO A CA 1
ATOM 657 C C . PRO A 1 83 ? 17.133 -16.158 -21.711 1.00 54.78 83 PRO A C 1
ATOM 659 O O . PRO A 1 83 ? 16.903 -17.367 -21.625 1.00 54.78 83 PRO A O 1
ATOM 662 N N . LYS A 1 84 ? 18.205 -15.594 -21.145 1.00 59.34 84 LYS A N 1
ATOM 663 C CA . LYS A 1 84 ? 18.969 -16.266 -20.098 1.00 59.34 84 LYS A CA 1
ATOM 664 C C . LYS A 1 84 ? 17.933 -16.661 -19.058 1.00 59.34 84 LYS A C 1
ATOM 666 O O . LYS A 1 84 ? 17.479 -15.801 -18.306 1.00 59.34 84 LYS A O 1
ATOM 671 N N . ARG A 1 85 ? 17.487 -17.924 -19.079 1.00 58.25 85 ARG A N 1
ATOM 672 C CA . ARG A 1 85 ? 16.534 -18.464 -18.112 1.00 58.25 85 ARG A CA 1
ATOM 673 C C . ARG A 1 85 ? 17.216 -18.287 -16.774 1.00 58.25 85 ARG A C 1
ATOM 675 O O . ARG A 1 85 ? 18.094 -19.073 -16.418 1.00 58.25 85 ARG A O 1
ATOM 682 N N . ALA A 1 86 ? 16.882 -17.197 -16.091 1.00 64.50 86 ALA A N 1
ATOM 683 C CA . ALA A 1 86 ? 17.373 -16.927 -14.766 1.00 64.50 86 ALA A CA 1
ATOM 684 C C . ALA A 1 86 ? 16.934 -18.138 -13.954 1.00 64.50 86 ALA A C 1
ATOM 686 O O . ALA A 1 86 ? 15.737 -18.389 -13.797 1.00 64.50 86 ALA A O 1
ATOM 687 N N . LYS A 1 87 ? 17.903 -18.962 -13.551 1.00 64.50 87 LYS A N 1
ATOM 688 C CA . LYS A 1 87 ? 17.655 -20.116 -12.697 1.00 64.50 87 LYS A CA 1
ATOM 689 C C . LYS A 1 87 ? 17.264 -19.542 -11.345 1.00 64.50 87 LYS A C 1
ATOM 691 O O . LYS A 1 87 ? 18.117 -19.346 -10.488 1.00 64.50 87 LYS A O 1
ATOM 696 N N . VAL A 1 88 ? 15.991 -19.182 -11.197 1.00 64.62 88 VAL A N 1
ATOM 697 C CA . VAL A 1 88 ? 15.446 -18.717 -9.928 1.00 64.62 88 VAL A CA 1
ATOM 698 C C . VAL A 1 88 ? 15.647 -19.851 -8.923 1.00 64.62 88 VAL A C 1
ATOM 700 O O . VAL A 1 88 ? 15.195 -20.972 -9.177 1.00 64.62 88 VAL A O 1
ATOM 703 N N . PRO A 1 89 ? 16.374 -19.610 -7.820 1.00 71.25 89 PRO A N 1
ATOM 704 C CA . PRO A 1 89 ? 16.589 -20.616 -6.796 1.00 71.25 89 PRO A CA 1
ATOM 705 C C . PRO A 1 89 ? 15.254 -21.227 -6.377 1.00 71.25 89 PRO A C 1
ATOM 707 O O . PRO A 1 89 ? 14.302 -20.510 -6.061 1.00 71.25 89 PRO A O 1
ATOM 710 N N . ILE A 1 90 ? 15.181 -22.559 -6.354 1.00 67.81 90 ILE A N 1
ATOM 711 C CA . ILE A 1 90 ? 13.964 -23.303 -5.986 1.00 67.81 90 ILE A CA 1
ATOM 712 C C . ILE A 1 90 ? 13.459 -22.862 -4.601 1.00 67.81 90 ILE A C 1
ATOM 714 O O . ILE A 1 90 ? 12.257 -22.857 -4.349 1.00 67.81 90 ILE A O 1
ATOM 718 N N . TRP A 1 91 ? 14.365 -22.413 -3.728 1.00 69.38 91 TRP A N 1
ATOM 719 C CA . TRP A 1 91 ? 14.030 -21.831 -2.434 1.00 69.38 91 TRP A CA 1
ATOM 720 C C . TRP A 1 91 ? 13.163 -20.570 -2.567 1.00 69.38 91 TRP A C 1
ATOM 722 O O . TRP A 1 91 ? 12.086 -20.541 -1.981 1.00 69.38 91 TRP A O 1
ATOM 732 N N . HIS A 1 92 ? 13.522 -19.596 -3.415 1.00 70.25 92 HIS A N 1
ATOM 733 C CA . HIS A 1 92 ? 12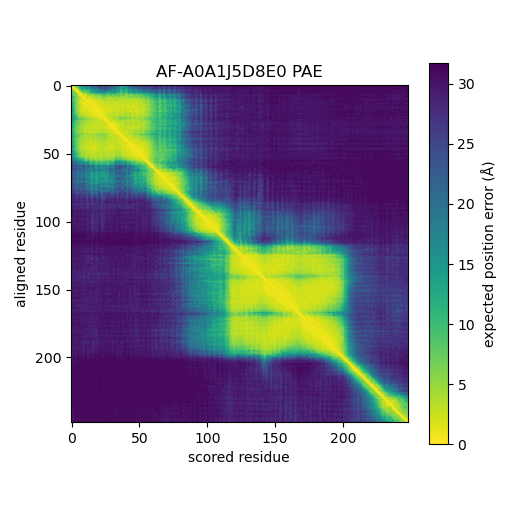.68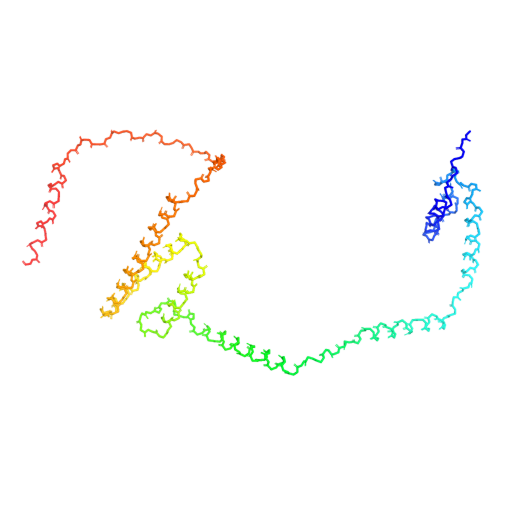8 -18.407 -3.656 1.00 70.25 92 HIS A CA 1
ATOM 734 C C . HIS A 1 92 ? 11.305 -18.768 -4.204 1.00 70.25 92 HIS A C 1
ATOM 736 O O . HIS A 1 92 ? 10.313 -18.172 -3.795 1.00 70.25 92 HIS A O 1
ATOM 742 N N . ARG A 1 93 ? 11.209 -19.801 -5.052 1.00 71.00 93 ARG A N 1
ATOM 743 C CA . ARG A 1 93 ? 9.912 -20.297 -5.538 1.00 71.00 93 ARG A CA 1
ATOM 744 C C . ARG A 1 93 ? 9.033 -20.826 -4.397 1.00 71.00 93 ARG A C 1
ATOM 746 O O . ARG A 1 93 ? 7.830 -20.589 -4.415 1.00 71.00 93 ARG A O 1
ATOM 753 N N . ARG A 1 94 ? 9.611 -21.492 -3.389 1.00 77.75 94 ARG A N 1
ATOM 754 C CA . ARG A 1 94 ? 8.869 -21.994 -2.214 1.00 77.75 94 ARG A CA 1
ATOM 755 C C . ARG A 1 94 ? 8.345 -20.854 -1.336 1.00 77.75 94 ARG A C 1
ATOM 757 O O . ARG A 1 94 ? 7.195 -20.921 -0.919 1.00 77.75 94 ARG A O 1
ATOM 764 N N . TRP A 1 95 ? 9.126 -19.793 -1.123 1.00 84.44 95 TRP A N 1
ATOM 765 C CA . TRP A 1 95 ? 8.671 -18.617 -0.361 1.00 84.44 95 TRP A CA 1
ATOM 766 C C . TRP A 1 95 ? 7.603 -17.812 -1.091 1.00 84.44 95 TRP A C 1
ATOM 768 O O . TRP A 1 95 ? 6.641 -17.388 -0.465 1.00 84.44 95 TRP A O 1
ATOM 778 N N . VAL A 1 96 ? 7.732 -17.641 -2.409 1.00 83.94 96 VAL A N 1
ATOM 779 C CA . VAL A 1 96 ? 6.723 -16.933 -3.210 1.00 83.94 96 VAL A CA 1
ATOM 780 C C . VAL A 1 96 ? 5.395 -17.688 -3.198 1.00 83.94 96 VAL A C 1
ATOM 782 O O . VAL A 1 96 ? 4.351 -17.072 -3.012 1.00 83.94 96 VAL A O 1
ATOM 785 N N . VAL A 1 97 ? 5.421 -19.018 -3.330 1.00 83.62 97 VAL A N 1
ATOM 786 C CA . VAL A 1 97 ? 4.204 -19.843 -3.245 1.00 83.62 97 VAL A CA 1
ATOM 787 C C . VAL A 1 97 ? 3.609 -19.808 -1.835 1.00 83.62 97 VAL A C 1
ATOM 789 O O . VAL A 1 97 ? 2.398 -19.655 -1.701 1.00 83.62 97 VAL A O 1
ATOM 792 N N . ALA A 1 98 ? 4.436 -19.882 -0.787 1.00 84.88 98 ALA A N 1
ATOM 793 C CA . ALA A 1 98 ? 3.968 -19.754 0.592 1.00 84.88 98 ALA A CA 1
ATOM 794 C C . ALA A 1 98 ? 3.309 -18.385 0.835 1.00 84.88 98 ALA A C 1
ATOM 796 O O . ALA A 1 98 ? 2.180 -18.323 1.316 1.00 84.88 98 ALA A O 1
ATOM 797 N N . LEU A 1 99 ? 3.955 -17.294 0.418 1.00 90.12 99 LEU A N 1
ATOM 798 C CA . LEU A 1 99 ? 3.431 -15.940 0.575 1.00 90.12 99 LEU A CA 1
ATOM 799 C C . LEU A 1 99 ? 2.137 -15.728 -0.223 1.00 90.12 99 LEU A C 1
ATOM 801 O O . LEU A 1 99 ? 1.178 -15.172 0.305 1.00 90.12 99 LEU A O 1
ATOM 805 N N . ALA A 1 100 ? 2.078 -16.228 -1.460 1.00 87.94 100 ALA A N 1
ATOM 806 C CA . ALA A 1 100 ? 0.870 -16.186 -2.276 1.00 87.94 100 ALA A CA 1
ATOM 807 C C . ALA A 1 100 ? -0.277 -16.981 -1.634 1.00 87.94 100 ALA A C 1
ATOM 809 O O . ALA A 1 100 ? -1.406 -16.501 -1.604 1.00 87.94 100 ALA A O 1
ATOM 810 N N . SER A 1 101 ? 0.005 -18.157 -1.064 1.00 87.69 101 SER A N 1
ATOM 811 C CA . SER A 1 101 ? -1.013 -18.961 -0.378 1.00 87.69 101 SER A CA 1
ATOM 812 C C . SER A 1 101 ? -1.560 -18.267 0.873 1.00 87.69 101 SER A C 1
ATOM 814 O O . SER A 1 101 ? -2.772 -18.229 1.063 1.00 87.69 101 SER A O 1
ATOM 816 N N . VAL A 1 102 ? -0.695 -17.633 1.674 1.00 89.94 102 VAL A N 1
ATOM 817 C CA . VAL A 1 102 ? -1.110 -16.839 2.840 1.00 89.94 102 VAL A CA 1
ATOM 818 C C . VAL A 1 102 ? -1.956 -15.649 2.402 1.00 89.94 102 VAL A C 1
ATOM 820 O O . VAL A 1 102 ? -2.994 -15.3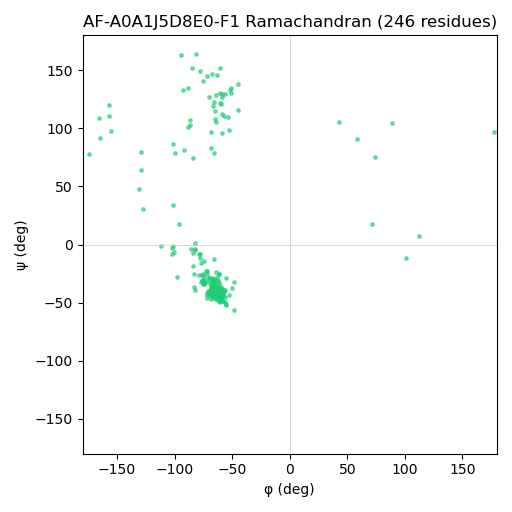97 3.002 1.00 89.94 102 VAL A O 1
ATOM 823 N N . LEU A 1 103 ? -1.565 -14.954 1.331 1.00 89.88 103 LEU A N 1
ATOM 824 C CA . LEU A 1 103 ? -2.324 -13.825 0.799 1.00 89.88 103 LEU A CA 1
ATOM 825 C C . LEU A 1 103 ? -3.712 -14.253 0.301 1.00 89.88 103 LEU A C 1
ATOM 827 O O . LEU A 1 103 ? -4.694 -13.579 0.596 1.00 89.88 103 LEU A O 1
ATOM 831 N N . VAL A 1 104 ? -3.815 -15.391 -0.393 1.00 87.44 104 VAL A N 1
ATOM 832 C CA . VAL A 1 104 ? -5.101 -15.957 -0.836 1.00 87.44 104 VAL A CA 1
ATOM 833 C C . VAL A 1 104 ? -5.976 -16.338 0.357 1.00 87.44 104 VAL A C 1
ATOM 835 O O . VAL A 1 104 ? -7.156 -15.999 0.362 1.00 87.44 104 VAL A O 1
ATOM 838 N N . ILE A 1 105 ? -5.414 -16.977 1.388 1.00 83.56 105 ILE A N 1
ATOM 839 C CA . ILE A 1 105 ? -6.140 -17.307 2.626 1.00 83.56 105 ILE A CA 1
ATOM 840 C C . ILE A 1 105 ? -6.601 -16.033 3.340 1.00 83.56 105 ILE A C 1
ATOM 842 O O . ILE A 1 105 ? -7.724 -15.977 3.831 1.00 83.56 105 ILE A O 1
ATOM 846 N N . PHE A 1 106 ? -5.767 -14.995 3.370 1.00 81.81 106 PHE A N 1
ATOM 847 C CA . PHE A 1 106 ? -6.101 -13.720 3.993 1.00 81.81 106 PHE A CA 1
ATOM 848 C C . PHE A 1 106 ? -7.234 -13.012 3.239 1.00 81.81 106 PHE A C 1
ATOM 850 O O . PHE A 1 106 ? -8.206 -12.589 3.853 1.00 81.81 106 PHE A O 1
ATOM 857 N N . ILE A 1 107 ? -7.172 -12.966 1.904 1.00 76.31 107 ILE A N 1
ATOM 858 C CA . ILE A 1 107 ? -8.232 -12.398 1.056 1.00 76.31 107 ILE A CA 1
ATOM 859 C C . ILE A 1 107 ? -9.532 -13.207 1.185 1.00 76.31 107 ILE A C 1
ATOM 861 O O . ILE A 1 107 ? -10.602 -12.624 1.356 1.00 76.31 107 ILE A O 1
ATOM 865 N N . ALA A 1 108 ? -9.450 -14.540 1.173 1.00 70.12 108 ALA A N 1
ATOM 866 C CA . ALA A 1 108 ? -10.603 -15.415 1.374 1.00 70.12 108 ALA A CA 1
ATOM 867 C C . ALA A 1 108 ? -11.211 -15.257 2.781 1.00 70.12 108 ALA A C 1
ATOM 869 O O . ALA A 1 108 ? -12.431 -15.273 2.930 1.00 70.12 108 ALA A O 1
ATOM 870 N N . GLY A 1 109 ? -10.374 -15.042 3.800 1.00 62.12 109 GLY A N 1
ATOM 871 C CA . GLY A 1 109 ? -10.790 -14.779 5.177 1.00 62.12 109 GLY A CA 1
ATOM 872 C C . GLY A 1 109 ? -11.401 -13.393 5.392 1.00 62.12 109 GLY A C 1
ATOM 873 O O . GLY A 1 109 ? -12.211 -13.239 6.296 1.00 62.12 109 GLY A O 1
ATOM 874 N N . ILE A 1 110 ? -11.064 -12.396 4.565 1.00 61.44 110 ILE A N 1
ATOM 875 C CA . ILE A 1 110 ? -11.678 -11.055 4.593 1.00 61.44 110 ILE A CA 1
ATOM 876 C C . ILE A 1 110 ? -13.067 -11.067 3.926 1.00 61.44 110 ILE A C 1
ATOM 878 O O . ILE A 1 110 ? -13.965 -10.337 4.352 1.00 61.44 110 ILE A O 1
ATOM 882 N N . GLY A 1 111 ? -13.278 -11.919 2.916 1.00 53.78 111 GLY A N 1
ATOM 883 C CA . GLY A 1 111 ? -14.532 -12.001 2.155 1.00 53.78 111 GLY A CA 1
ATOM 884 C C . GLY A 1 111 ? -15.761 -12.437 2.966 1.00 53.78 111 GLY A C 1
ATOM 885 O O . GLY A 1 111 ? -16.880 -12.076 2.612 1.00 53.78 111 GLY A O 1
ATOM 886 N N . THR A 1 112 ? -15.582 -13.143 4.085 1.00 53.88 112 THR A N 1
ATOM 887 C CA . THR A 1 112 ? -16.687 -13.558 4.972 1.00 53.88 112 THR A CA 1
ATOM 888 C C . THR A 1 112 ? -17.081 -12.504 6.015 1.00 53.88 112 THR A C 1
ATOM 890 O O . THR A 1 112 ? -18.059 -12.695 6.732 1.00 53.88 112 THR A O 1
ATOM 893 N N . VAL A 1 113 ? -16.369 -11.373 6.095 1.00 52.69 113 VAL A N 1
ATOM 894 C CA . VAL A 1 113 ? -16.485 -10.390 7.196 1.00 52.69 113 VAL A CA 1
ATOM 895 C C . VAL A 1 113 ? -17.309 -9.150 6.817 1.00 52.69 113 VAL A C 1
ATOM 897 O O . VAL A 1 113 ? -17.634 -8.317 7.664 1.00 52.69 113 VAL A O 1
ATOM 900 N N . VAL A 1 114 ? -17.675 -8.996 5.541 1.00 47.81 114 VAL A N 1
ATOM 901 C CA . VAL A 1 114 ? -18.308 -7.759 5.039 1.00 47.81 114 VAL A CA 1
ATOM 902 C C . VAL A 1 114 ? -19.804 -7.669 5.396 1.00 47.81 114 VAL A C 1
ATOM 904 O O . VAL A 1 114 ? -20.386 -6.590 5.334 1.00 47.81 114 VAL A O 1
ATOM 907 N N . ALA A 1 115 ? -20.426 -8.750 5.880 1.00 44.94 115 ALA A N 1
ATOM 908 C CA . ALA A 1 115 ? -21.812 -8.729 6.365 1.00 44.94 115 ALA A CA 1
ATOM 909 C C . ALA A 1 115 ? -21.968 -8.219 7.816 1.00 44.94 115 ALA A C 1
ATOM 911 O O . ALA A 1 115 ? -23.086 -8.071 8.302 1.00 44.94 115 ALA A O 1
ATOM 912 N N . SER A 1 116 ? -20.873 -7.940 8.525 1.00 44.22 116 SER A N 1
ATOM 913 C CA . SER A 1 116 ? -20.891 -7.770 9.982 1.00 44.22 116 SER A CA 1
ATOM 914 C C . SER A 1 116 ? -20.167 -6.496 10.430 1.00 44.22 116 SER A C 1
ATOM 916 O O . SER A 1 116 ? -19.365 -6.491 11.357 1.00 44.22 116 SER A O 1
ATOM 918 N N . LEU A 1 117 ? -20.465 -5.361 9.792 1.00 51.31 117 LEU A N 1
ATOM 919 C CA . LEU A 1 117 ? -20.068 -4.046 10.324 1.00 51.31 117 LEU A CA 1
ATOM 920 C C . LEU A 1 117 ? -20.787 -3.704 11.652 1.00 51.31 117 LEU A C 1
ATOM 922 O O . LEU A 1 117 ? -20.348 -2.813 12.379 1.00 51.31 117 LEU A O 1
ATOM 926 N N . ASN A 1 118 ? -21.821 -4.476 12.014 1.00 61.28 118 ASN A N 1
ATOM 927 C CA . ASN A 1 118 ? -22.584 -4.386 13.262 1.00 61.28 118 ASN A CA 1
ATOM 928 C C . ASN A 1 118 ? -22.190 -5.453 14.304 1.00 61.28 118 ASN A C 1
ATOM 930 O O . ASN A 1 118 ? -23.042 -5.925 15.046 1.00 61.28 118 ASN A O 1
ATOM 934 N N . THR A 1 119 ? -20.917 -5.861 14.381 1.00 72.06 119 THR A N 1
ATOM 935 C CA . THR A 1 119 ? -20.503 -6.836 15.410 1.00 72.06 119 THR A CA 1
ATOM 936 C C . THR A 1 119 ? -20.539 -6.217 16.799 1.00 72.06 119 THR A C 1
ATOM 938 O O . THR A 1 119 ? -19.882 -5.186 17.031 1.00 72.06 119 THR A O 1
ATOM 941 N N . LEU A 1 120 ? -21.241 -6.879 17.713 1.00 82.19 120 LEU A N 1
ATOM 942 C CA . LEU A 1 120 ? -21.381 -6.487 19.113 1.00 82.19 120 LEU A CA 1
ATOM 943 C C . LEU A 1 120 ? -20.345 -7.185 20.011 1.00 82.19 120 LEU A C 1
ATOM 945 O O . LEU A 1 120 ? -19.747 -8.194 19.618 1.00 82.19 120 LEU A O 1
ATOM 949 N N . PRO A 1 121 ? -20.124 -6.678 21.238 1.00 80.19 121 PRO A N 1
ATOM 950 C CA . PRO A 1 121 ? -19.291 -7.362 22.220 1.00 80.19 121 PRO A CA 1
ATOM 951 C C . PRO A 1 121 ? -19.723 -8.824 22.419 1.00 80.19 121 PRO A C 1
ATOM 953 O O . PRO A 1 121 ? -20.909 -9.125 22.585 1.00 80.19 121 PRO A O 1
ATOM 956 N N . GLY A 1 122 ? -18.749 -9.737 22.412 1.00 75.38 122 GLY A N 1
ATOM 957 C CA . GLY A 1 122 ? -18.960 -11.186 22.543 1.00 75.38 122 GLY A CA 1
ATOM 958 C C . GLY A 1 122 ? -18.899 -11.969 21.228 1.00 75.38 122 GLY A C 1
ATOM 959 O O . GLY A 1 122 ? -18.790 -13.191 21.263 1.00 75.38 122 GLY A O 1
ATOM 960 N N . GLU A 1 123 ? -18.897 -11.299 20.075 1.00 81.44 123 GLU A N 1
ATOM 961 C CA . GLU A 1 123 ? -18.695 -11.956 18.780 1.00 81.44 123 GLU A CA 1
ATOM 962 C C . GLU A 1 123 ? -17.207 -12.125 18.440 1.00 81.44 123 GLU A C 1
ATOM 964 O O . GLU A 1 123 ? -16.353 -11.330 18.845 1.00 81.44 123 GLU A O 1
ATOM 969 N N . SER A 1 124 ? -16.874 -13.152 17.651 1.00 75.81 124 SER A N 1
ATOM 970 C CA . SER A 1 124 ? -15.489 -13.445 17.246 1.00 75.81 124 SER A CA 1
ATOM 971 C C . SER A 1 124 ? -14.829 -12.264 16.527 1.00 75.81 124 SER A C 1
ATOM 973 O O . SER A 1 124 ? -13.670 -11.940 16.797 1.00 75.81 124 SER A O 1
ATOM 975 N N . LEU A 1 125 ? -15.591 -11.576 15.678 1.00 81.69 125 LEU A N 1
ATOM 976 C CA . LEU A 1 125 ? -15.144 -10.448 14.863 1.00 81.69 125 LEU A CA 1
ATOM 977 C C . LEU A 1 125 ? -15.000 -9.138 15.646 1.00 81.69 125 LEU A C 1
ATOM 979 O O . LEU A 1 125 ? -14.289 -8.234 15.206 1.00 81.69 125 LEU A O 1
ATOM 983 N N . TYR A 1 126 ? -15.571 -9.046 16.849 1.00 84.06 126 TYR A N 1
ATOM 984 C CA . TYR A 1 126 ? -15.374 -7.881 17.710 1.00 84.06 126 TYR A CA 1
ATOM 985 C C . TYR A 1 126 ? -13.904 -7.729 18.139 1.00 84.06 126 TYR A C 1
ATOM 987 O O . TYR A 1 126 ? -13.398 -6.613 18.255 1.00 84.06 126 TYR A O 1
ATOM 995 N N . ARG A 1 127 ? -13.169 -8.845 18.278 1.00 84.56 127 ARG A N 1
ATOM 996 C CA . ARG A 1 127 ? -11.711 -8.822 18.506 1.00 84.56 127 ARG A CA 1
ATOM 997 C C . ARG A 1 127 ? -10.958 -8.167 17.349 1.00 84.56 127 ARG A C 1
ATOM 999 O O . ARG A 1 127 ? -10.030 -7.399 17.582 1.00 84.56 127 ARG A O 1
ATOM 1006 N N . VAL A 1 128 ? -11.393 -8.422 16.115 1.00 83.75 128 VAL A N 1
ATOM 1007 C CA . VAL A 1 128 ? -10.815 -7.802 14.914 1.00 83.75 128 VAL A CA 1
ATOM 1008 C C . VAL A 1 128 ? -11.107 -6.301 14.894 1.00 83.75 128 VAL A C 1
ATOM 1010 O O . VAL A 1 128 ? -10.204 -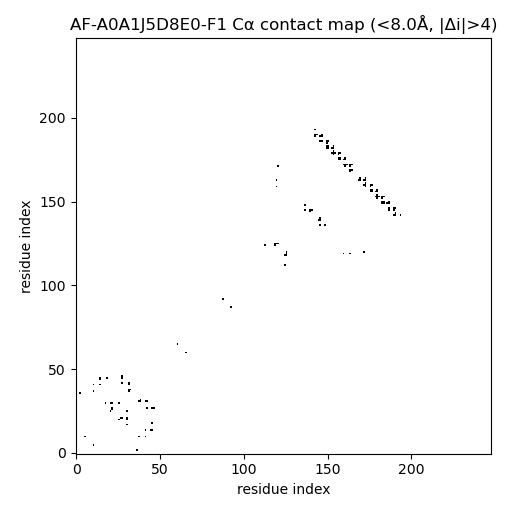5.512 14.618 1.00 83.75 128 VAL A O 1
ATOM 1013 N N . LYS A 1 129 ? -12.328 -5.888 15.271 1.00 87.88 129 LYS A N 1
ATOM 1014 C CA . LYS A 1 129 ? -12.686 -4.467 15.436 1.00 87.88 129 LYS A CA 1
ATOM 1015 C C . LYS A 1 129 ? -11.732 -3.777 16.420 1.00 87.88 129 LYS A C 1
ATOM 1017 O O . LYS A 1 129 ? -11.118 -2.783 16.042 1.00 87.88 129 LYS A O 1
ATOM 1022 N N . LEU A 1 130 ? -11.537 -4.330 17.620 1.00 89.88 130 LEU A N 1
ATOM 1023 C CA . LEU A 1 130 ? -10.621 -3.761 18.622 1.00 89.88 130 LEU A CA 1
ATOM 1024 C C . LEU A 1 130 ? -9.170 -3.682 18.125 1.00 89.88 130 LEU A C 1
ATOM 1026 O O . LEU A 1 130 ? -8.546 -2.631 18.249 1.00 89.88 130 LEU A O 1
ATOM 1030 N N . ALA A 1 131 ? -8.656 -4.745 17.498 1.00 88.75 131 ALA A N 1
ATOM 1031 C CA . ALA A 1 131 ? -7.300 -4.747 16.947 1.00 88.75 131 ALA A CA 1
ATOM 1032 C C . ALA A 1 131 ? -7.120 -3.679 15.851 1.00 88.75 131 ALA A C 1
ATOM 1034 O O . ALA A 1 131 ? -6.101 -2.993 15.801 1.00 88.75 131 ALA A O 1
ATOM 1035 N N . SER A 1 132 ? -8.126 -3.487 14.991 1.00 88.69 132 SER A N 1
ATOM 1036 C CA . SER A 1 132 ? -8.082 -2.449 13.954 1.00 88.69 132 SER A CA 1
ATOM 1037 C C . SER A 1 132 ? -8.079 -1.026 14.531 1.00 88.69 132 SER A C 1
ATOM 1039 O O . SER A 1 132 ? -7.431 -0.134 13.979 1.00 88.69 132 SER A O 1
ATOM 1041 N N . GLU A 1 133 ? -8.773 -0.811 15.652 1.00 92.44 133 GLU A N 1
ATOM 1042 C CA . GLU A 1 133 ? -8.803 0.467 16.368 1.00 92.44 133 GLU A CA 1
ATOM 1043 C C . GLU A 1 133 ? -7.445 0.765 17.018 1.00 92.44 133 GLU A C 1
ATOM 1045 O O . GLU A 1 133 ? -6.939 1.881 16.892 1.00 92.44 133 GLU A O 1
ATOM 1050 N N . GLU A 1 134 ? -6.812 -0.243 17.621 1.00 92.31 134 GLU A N 1
ATOM 1051 C CA . GLU A 1 134 ? -5.468 -0.138 18.199 1.00 92.31 134 GLU A CA 1
ATOM 1052 C C . GLU A 1 134 ? -4.406 0.167 17.135 1.00 92.31 134 GLU A C 1
ATOM 1054 O O . GLU A 1 134 ? -3.617 1.096 17.303 1.00 92.31 134 GLU A O 1
ATOM 1059 N N . ILE A 1 135 ? -4.437 -0.527 15.992 1.00 93.06 135 ILE A N 1
ATOM 1060 C CA . ILE A 1 135 ? -3.545 -0.234 14.857 1.00 93.06 135 ILE A CA 1
ATOM 1061 C C . ILE A 1 135 ? -3.734 1.210 14.379 1.00 93.06 135 ILE A C 1
ATOM 1063 O O . ILE A 1 135 ? -2.769 1.917 14.090 1.00 93.06 135 ILE A O 1
ATOM 1067 N N . ARG A 1 136 ? -4.978 1.693 14.308 1.00 92.31 136 ARG A N 1
ATOM 1068 C CA . ARG A 1 136 ? -5.243 3.074 13.892 1.00 92.31 136 ARG A CA 1
ATOM 1069 C C . ARG A 1 136 ? -4.701 4.092 14.904 1.00 92.31 136 ARG A C 1
ATOM 1071 O O . ARG A 1 136 ? -4.229 5.151 14.486 1.00 92.31 136 ARG A O 1
ATOM 1078 N N . LEU A 1 137 ? -4.735 3.784 16.202 1.00 93.19 137 LEU A N 1
ATOM 1079 C CA . LEU A 1 137 ? -4.129 4.620 17.244 1.00 93.19 137 LEU A CA 1
ATOM 1080 C C . LEU A 1 137 ? -2.600 4.620 17.169 1.00 93.19 137 LEU A C 1
ATOM 1082 O O . LEU A 1 137 ? -2.002 5.691 17.266 1.00 93.19 137 LEU A O 1
ATOM 1086 N N . THR A 1 138 ? -1.966 3.463 16.965 1.00 91.75 138 THR A N 1
ATOM 1087 C CA . THR A 1 138 ? -0.497 3.363 16.891 1.00 91.75 138 THR A CA 1
ATOM 1088 C C . THR A 1 138 ? 0.069 4.015 15.632 1.00 91.75 138 THR A C 1
ATOM 1090 O O . THR A 1 138 ? 1.126 4.638 15.694 1.00 91.75 138 THR A O 1
ATOM 1093 N N . LEU A 1 139 ? -0.657 3.957 14.512 1.00 93.62 139 LEU A N 1
ATOM 1094 C CA . LEU A 1 139 ? -0.301 4.662 13.274 1.00 93.62 139 LEU A CA 1
ATOM 1095 C C . LEU A 1 139 ? -0.568 6.176 13.334 1.00 93.62 139 LEU A C 1
ATOM 1097 O O . LEU A 1 139 ? -0.091 6.925 12.481 1.00 93.62 139 LEU A O 1
ATOM 1101 N N . SER A 1 140 ? -1.335 6.648 14.319 1.00 91.94 140 SER A N 1
ATOM 1102 C CA . SER A 1 140 ? -1.630 8.071 14.478 1.00 91.94 140 SER A CA 1
ATOM 1103 C C . SER A 1 140 ? -0.541 8.756 15.295 1.00 91.94 140 SER A C 1
ATOM 1105 O O . SER A 1 140 ? -0.524 8.669 16.516 1.00 91.94 140 SER A O 1
ATOM 1107 N N . PHE A 1 141 ? 0.355 9.485 14.627 1.00 89.06 141 PHE A N 1
ATOM 1108 C CA . PHE A 1 141 ? 1.493 10.141 15.288 1.00 89.06 141 PHE A CA 1
ATOM 1109 C C . PHE A 1 141 ? 1.149 11.449 16.020 1.00 89.06 141 PHE A C 1
ATOM 1111 O O . PHE A 1 141 ? 1.839 11.812 16.966 1.00 89.06 141 PHE A O 1
ATOM 1118 N N . SER A 1 142 ? 0.098 12.162 15.603 1.00 89.81 142 SER A N 1
ATOM 1119 C CA . SER A 1 142 ? -0.292 13.448 16.201 1.00 89.81 142 SER A CA 1
ATOM 1120 C C . SER A 1 142 ? -1.238 13.267 17.389 1.00 89.81 142 SER A C 1
ATOM 1122 O O . SER A 1 142 ? -2.234 12.548 17.280 1.00 89.81 142 SER A O 1
ATOM 1124 N N . ASP A 1 143 ? -0.975 13.994 18.477 1.00 90.25 143 ASP A N 1
ATOM 1125 C CA . ASP A 1 143 ? -1.816 14.040 19.681 1.00 90.25 143 ASP A CA 1
ATOM 1126 C C . ASP A 1 143 ? -3.260 14.467 19.349 1.00 90.25 143 ASP A C 1
ATOM 1128 O O . ASP A 1 143 ? -4.218 13.852 19.819 1.00 90.25 143 ASP A O 1
ATOM 1132 N N . LEU A 1 144 ? -3.440 15.423 18.428 1.00 89.94 144 LEU A N 1
ATOM 1133 C CA . LEU A 1 144 ? -4.764 15.858 17.963 1.00 89.94 144 LEU A CA 1
ATOM 1134 C C . LEU A 1 144 ? -5.516 14.744 17.212 1.00 89.94 144 LEU A C 1
ATOM 1136 O O . LEU A 1 144 ? -6.726 14.575 17.377 1.00 89.94 144 LEU A O 1
ATOM 1140 N N . ASN A 1 145 ? -4.807 13.949 16.405 1.00 91.44 145 ASN A N 1
ATOM 1141 C CA . ASN A 1 145 ? -5.411 12.825 15.685 1.00 91.44 145 ASN A CA 1
ATOM 1142 C C . ASN A 1 145 ? -5.784 11.683 16.636 1.00 91.44 145 ASN A C 1
ATOM 1144 O O . ASN A 1 145 ? -6.863 11.106 16.494 1.00 91.44 145 ASN A O 1
ATOM 1148 N N . LYS A 1 146 ? -4.941 11.388 17.635 1.00 93.12 146 LYS A N 1
ATOM 1149 C CA . LYS A 1 146 ? -5.266 10.417 18.691 1.00 93.12 146 LYS A CA 1
ATOM 1150 C C . LYS A 1 146 ? -6.487 10.860 19.495 1.00 93.12 146 LYS A C 1
ATOM 1152 O O . LYS A 1 146 ? -7.398 10.062 19.697 1.00 93.12 146 LYS A O 1
ATOM 1157 N N . ALA A 1 147 ? -6.554 12.138 19.870 1.00 93.31 147 ALA A N 1
ATOM 1158 C CA . ALA A 1 147 ? -7.709 12.721 20.544 1.00 93.31 147 ALA A CA 1
ATOM 1159 C C . ALA A 1 147 ? -8.999 12.535 19.725 1.00 93.31 147 ALA A C 1
ATOM 1161 O O . ALA A 1 147 ? -9.998 12.005 20.218 1.00 93.31 147 ALA A O 1
ATOM 1162 N N . LYS A 1 148 ? -8.960 12.869 18.431 1.00 94.19 148 LYS A N 1
ATOM 1163 C CA . LYS A 1 148 ? -10.097 12.653 17.527 1.00 94.19 148 LYS A CA 1
ATOM 1164 C C . LYS A 1 148 ? -10.532 11.184 17.474 1.00 94.19 148 LYS A C 1
ATOM 1166 O O . LYS A 1 148 ? -11.731 10.909 17.470 1.00 94.19 148 LYS A O 1
ATOM 1171 N N . LEU A 1 149 ? -9.587 10.243 17.446 1.00 95.50 149 LEU A N 1
ATOM 1172 C CA . LEU A 1 149 ? -9.894 8.810 17.436 1.00 95.50 149 LEU A CA 1
ATOM 1173 C C . LEU A 1 149 ? -10.558 8.342 18.731 1.00 95.50 149 LEU A C 1
ATOM 1175 O O . LEU A 1 149 ? -11.555 7.629 18.658 1.00 95.50 149 LEU A O 1
ATOM 1179 N N . TYR A 1 150 ? -10.078 8.781 19.896 1.00 95.38 150 TYR A N 1
ATOM 1180 C CA . TYR A 1 150 ? -10.711 8.438 21.171 1.00 95.38 150 TYR A CA 1
ATOM 1181 C C . TYR A 1 150 ? -12.159 8.931 21.260 1.00 95.38 150 TYR A C 1
ATOM 1183 O O . TYR A 1 150 ? -13.025 8.175 21.703 1.00 95.38 150 TYR A O 1
ATOM 1191 N N . ILE A 1 151 ? -12.449 10.139 20.760 1.00 95.31 151 ILE A N 1
ATOM 1192 C CA . ILE A 1 151 ? -13.824 10.658 20.663 1.00 95.31 151 ILE A CA 1
ATOM 1193 C C . ILE A 1 151 ? -14.676 9.762 19.757 1.00 95.31 151 ILE A C 1
ATOM 1195 O O . ILE A 1 151 ? -15.771 9.351 20.142 1.00 95.31 151 ILE A O 1
ATOM 1199 N N . GLN A 1 152 ? -14.170 9.415 18.569 1.00 94.50 152 GLN A N 1
ATOM 1200 C CA . GLN A 1 152 ? -14.890 8.549 17.629 1.00 94.50 152 GLN A CA 1
ATOM 1201 C C . GLN A 1 152 ? -15.175 7.164 18.219 1.00 94.50 152 GLN A C 1
ATOM 1203 O O . GLN A 1 152 ? -16.268 6.626 18.034 1.00 94.50 152 GLN A O 1
ATOM 1208 N N . PHE A 1 153 ? -14.214 6.586 18.939 1.00 94.81 153 PHE A N 1
ATOM 1209 C CA . PHE A 1 153 ? -14.400 5.296 19.592 1.00 94.81 153 PHE A CA 1
ATOM 1210 C C . PHE A 1 153 ? -15.409 5.391 20.733 1.00 94.81 153 PHE A C 1
ATOM 1212 O O . PHE A 1 153 ? -16.299 4.548 20.796 1.00 94.81 153 PHE A O 1
ATOM 1219 N N . ALA A 1 154 ? -15.342 6.420 21.584 1.00 93.88 154 ALA A N 1
ATOM 1220 C CA . ALA A 1 154 ? -16.326 6.639 22.647 1.00 93.88 154 ALA A CA 1
ATOM 1221 C C . ALA A 1 154 ? -17.751 6.782 22.084 1.00 93.88 154 ALA A C 1
ATOM 1223 O O . ALA A 1 154 ? -18.649 6.056 22.507 1.00 93.88 154 ALA A O 1
ATOM 1224 N N . GLN A 1 155 ? -17.934 7.621 21.058 1.00 93.56 155 GLN A N 1
ATOM 1225 C CA . GLN A 1 155 ? -19.226 7.807 20.392 1.00 93.56 155 GLN A CA 1
ATOM 1226 C C . GLN A 1 155 ? -19.766 6.494 19.807 1.00 93.56 155 GLN A C 1
ATOM 1228 O O . GLN A 1 155 ? -20.954 6.190 19.927 1.00 93.56 155 GLN A O 1
ATOM 1233 N N . ARG A 1 156 ? -18.892 5.683 19.200 1.00 92.38 156 ARG A N 1
ATOM 1234 C CA . ARG A 1 156 ? -19.273 4.367 18.677 1.00 92.38 156 ARG A CA 1
ATOM 1235 C C . ARG A 1 156 ? -19.717 3.415 19.789 1.00 92.38 156 ARG A C 1
ATOM 1237 O O . ARG A 1 156 ? -20.711 2.721 19.598 1.00 92.38 156 ARG A O 1
ATOM 1244 N N . ARG A 1 157 ? -19.042 3.394 20.945 1.00 93.31 157 ARG A N 1
ATOM 1245 C CA . ARG A 1 157 ? -19.465 2.552 22.081 1.00 93.31 157 ARG A CA 1
ATOM 1246 C C . ARG A 1 157 ? -20.836 2.959 22.606 1.00 93.31 157 ARG A C 1
ATOM 1248 O O . ARG A 1 157 ? -21.628 2.075 22.906 1.00 93.31 157 ARG A O 1
ATOM 1255 N N . THR A 1 158 ? -21.171 4.248 22.606 1.00 92.31 158 THR A N 1
ATOM 1256 C CA . THR A 1 158 ? -22.526 4.705 22.957 1.00 92.31 158 THR A CA 1
ATOM 1257 C C . THR A 1 158 ? -23.595 4.184 21.991 1.00 92.31 158 THR A C 1
ATOM 1259 O O . THR A 1 158 ? -24.674 3.783 22.422 1.00 92.31 158 THR A O 1
ATOM 1262 N N . ALA A 1 159 ? -23.303 4.119 20.689 1.00 91.12 159 ALA A N 1
ATOM 1263 C CA . ALA A 1 159 ? -24.224 3.520 19.721 1.00 91.12 159 ALA A CA 1
ATOM 1264 C C . ALA A 1 159 ? -24.388 2.002 19.940 1.00 91.12 159 ALA A C 1
ATOM 1266 O O . ALA A 1 159 ? -25.502 1.482 19.895 1.00 91.12 159 ALA A O 1
ATOM 1267 N N . GLU A 1 160 ? -23.297 1.293 20.241 1.00 90.31 160 GLU A N 1
ATOM 1268 C CA . GLU A 1 160 ? -23.331 -0.145 20.548 1.00 90.31 160 GLU A CA 1
ATOM 1269 C C . GLU A 1 160 ? -24.064 -0.452 21.868 1.00 90.31 160 GLU A C 1
ATOM 1271 O O . GLU A 1 160 ? -24.700 -1.501 21.994 1.00 90.31 160 GLU A O 1
ATOM 1276 N N . MET A 1 161 ? -24.039 0.467 22.841 1.00 92.25 161 MET A N 1
ATOM 1277 C CA . MET A 1 161 ? -24.845 0.359 24.063 1.00 92.25 161 MET A CA 1
ATOM 1278 C C . MET A 1 161 ? -26.334 0.405 23.769 1.00 92.25 161 MET A C 1
ATOM 1280 O O . MET A 1 161 ? -27.082 -0.390 24.322 1.00 92.25 161 MET A O 1
ATOM 1284 N N . ALA A 1 162 ? -26.776 1.334 22.917 1.00 89.50 162 ALA A N 1
ATOM 1285 C CA . ALA A 1 162 ? -28.190 1.452 22.574 1.00 89.50 162 ALA A CA 1
ATOM 1286 C C . ALA A 1 162 ? -28.709 0.153 21.936 1.00 89.50 162 ALA A C 1
ATOM 1288 O O . ALA A 1 162 ? -29.819 -0.288 22.230 1.00 89.50 162 ALA A O 1
ATOM 1289 N N . GLU A 1 163 ? -27.876 -0.492 21.120 1.00 88.62 163 GLU A N 1
ATOM 1290 C CA . GLU A 1 163 ? -28.201 -1.770 20.493 1.00 88.62 163 GLU A CA 1
ATOM 1291 C C . GLU A 1 163 ? -28.194 -2.938 21.496 1.00 88.62 163 GLU A C 1
ATOM 1293 O O . GLU A 1 163 ? -29.143 -3.715 21.560 1.00 88.62 163 GLU A O 1
ATOM 1298 N N . THR A 1 164 ? -27.176 -3.037 22.354 1.00 87.88 164 THR A N 1
ATOM 1299 C CA . THR A 1 164 ? -27.117 -4.093 23.389 1.00 87.88 164 THR A CA 1
ATOM 1300 C C . THR A 1 164 ? -28.189 -3.936 24.470 1.00 87.88 164 THR A C 1
ATOM 1302 O O . THR A 1 164 ? -28.698 -4.941 24.970 1.00 87.88 164 THR A O 1
ATOM 1305 N N . ALA A 1 165 ? -28.599 -2.703 24.776 1.00 88.06 165 ALA A N 1
ATOM 1306 C CA . ALA A 1 165 ? -29.714 -2.410 25.671 1.00 88.06 165 ALA A CA 1
ATOM 1307 C C . ALA A 1 165 ? -31.052 -2.882 25.083 1.00 88.06 165 ALA A C 1
ATOM 1309 O O . ALA A 1 165 ? -31.850 -3.483 25.799 1.00 88.06 165 ALA A O 1
ATOM 1310 N N . ARG A 1 166 ? -31.277 -2.690 23.772 1.00 87.44 166 ARG A N 1
ATOM 1311 C CA . ARG A 1 166 ? -32.456 -3.238 23.071 1.00 87.44 166 ARG A CA 1
ATOM 1312 C C . ARG A 1 166 ? -32.501 -4.763 23.100 1.00 87.44 166 ARG A C 1
ATOM 1314 O O . ARG A 1 166 ? -33.582 -5.335 23.167 1.00 87.44 166 ARG A O 1
ATOM 1321 N N . GLN A 1 167 ? -31.339 -5.409 23.089 1.00 86.56 167 GLN A N 1
ATOM 1322 C CA . GLN A 1 167 ? -31.210 -6.865 23.189 1.00 86.56 167 GLN A CA 1
ATOM 1323 C C . GLN A 1 167 ? -31.285 -7.388 24.636 1.00 86.56 167 GLN A C 1
ATOM 1325 O O . GLN A 1 167 ? -31.137 -8.587 24.859 1.00 86.56 167 GLN A O 1
ATOM 1330 N N . GLY A 1 168 ? -31.489 -6.509 25.626 1.00 85.50 168 GLY A N 1
ATOM 1331 C CA . GLY A 1 168 ? -31.610 -6.883 27.037 1.00 85.50 168 GLY A CA 1
ATOM 1332 C C . GLY A 1 168 ? -30.301 -7.345 27.685 1.00 85.50 168 GLY A C 1
ATOM 1333 O O . GLY A 1 168 ? -30.336 -7.995 28.726 1.00 85.50 168 GLY A O 1
ATOM 1334 N N . ASN A 1 169 ? -29.140 -7.040 27.094 1.00 84.19 169 ASN A N 1
ATOM 1335 C CA . ASN A 1 169 ? -27.850 -7.519 27.589 1.00 84.19 169 ASN A CA 1
ATOM 1336 C C . ASN A 1 169 ? -27.121 -6.450 28.424 1.00 84.19 169 ASN A C 1
ATOM 1338 O O . ASN A 1 169 ? -26.214 -5.771 27.937 1.00 84.19 169 ASN A O 1
ATOM 1342 N N . GLY A 1 170 ? -27.544 -6.306 29.685 1.00 84.38 170 GLY A N 1
ATOM 1343 C CA . GLY A 1 170 ? -27.031 -5.300 30.627 1.00 84.38 170 GLY A CA 1
ATOM 1344 C C . GLY A 1 170 ? -25.540 -5.429 30.969 1.00 84.38 170 GLY A C 1
ATOM 1345 O O . GLY A 1 170 ? -24.856 -4.428 31.171 1.00 84.38 170 GLY A O 1
ATOM 1346 N N . ASP A 1 171 ? -24.991 -6.642 30.957 1.00 88.19 171 ASP A N 1
ATOM 1347 C CA . ASP A 1 171 ? -23.564 -6.839 31.239 1.00 88.19 171 ASP A CA 1
ATOM 1348 C C . ASP A 1 171 ? -22.695 -6.257 30.112 1.00 88.19 171 ASP A C 1
ATOM 1350 O O . ASP A 1 171 ? -21.677 -5.601 30.350 1.00 88.19 171 ASP A O 1
ATOM 1354 N N . LYS A 1 172 ? -23.123 -6.435 28.853 1.00 88.75 172 LYS A N 1
ATOM 1355 C CA . LYS A 1 172 ? -22.433 -5.858 27.689 1.00 88.75 172 LYS A CA 1
ATOM 1356 C C . LYS A 1 172 ? -22.539 -4.337 27.653 1.00 88.75 172 LYS A C 1
ATOM 1358 O O . LYS A 1 172 ? -21.571 -3.685 27.258 1.00 88.75 172 LYS A O 1
ATOM 1363 N N . THR A 1 173 ? -23.677 -3.764 28.049 1.00 87.94 173 THR A N 1
ATOM 1364 C CA . THR A 1 173 ? -23.832 -2.301 28.098 1.00 87.94 173 THR A CA 1
ATOM 1365 C C . THR A 1 173 ? -22.907 -1.688 29.148 1.00 87.94 173 THR A C 1
ATOM 1367 O O . THR A 1 173 ? -22.271 -0.671 28.864 1.00 87.94 173 THR A O 1
ATOM 1370 N N . PHE A 1 174 ? -22.752 -2.331 30.311 1.00 89.19 174 PHE A N 1
ATOM 1371 C CA . PHE A 1 174 ? -21.809 -1.897 31.342 1.00 89.19 174 PHE A CA 1
ATOM 1372 C C . PHE A 1 174 ? -20.352 -1.966 30.859 1.00 89.19 174 PHE A C 1
ATOM 1374 O O . PHE A 1 174 ? -19.621 -0.981 30.968 1.00 89.19 174 PHE A O 1
ATOM 1381 N N . LEU A 1 175 ? -19.951 -3.072 30.223 1.00 91.12 175 LEU A N 1
ATOM 1382 C CA . LEU A 1 175 ? -18.611 -3.216 29.639 1.00 91.12 175 LEU A CA 1
ATOM 1383 C C . LEU A 1 175 ? -18.309 -2.119 28.601 1.00 91.12 175 LEU A C 1
ATOM 1385 O O . LEU A 1 175 ? -17.211 -1.557 28.555 1.00 91.12 175 LEU A O 1
ATOM 1389 N N . LEU A 1 176 ? -19.287 -1.798 27.750 1.00 92.00 176 LEU A N 1
ATOM 1390 C CA . LEU A 1 176 ? -19.162 -0.710 26.781 1.00 92.00 176 LEU A CA 1
ATOM 1391 C C . LEU A 1 176 ? -19.026 0.656 27.468 1.00 92.00 176 LEU A C 1
ATOM 1393 O O . LEU A 1 176 ? -18.315 1.515 26.944 1.00 92.00 176 LEU A O 1
ATOM 1397 N N . ALA A 1 177 ? -19.666 0.856 28.625 1.00 91.06 177 ALA A N 1
ATOM 1398 C CA . ALA A 1 177 ? -19.593 2.097 29.404 1.00 91.06 177 ALA A CA 1
ATOM 1399 C C . ALA A 1 177 ? -18.220 2.310 29.993 1.00 91.06 177 ALA A C 1
ATOM 1401 O O . ALA A 1 177 ? -17.637 3.379 29.816 1.00 91.06 177 ALA A O 1
ATOM 1402 N N . GLU A 1 178 ? -17.674 1.264 30.594 1.00 93.25 178 GLU A N 1
ATOM 1403 C CA . GLU A 1 178 ? -16.310 1.272 31.090 1.00 93.25 178 GLU A CA 1
ATOM 1404 C C . GLU A 1 178 ? -15.318 1.577 29.958 1.00 93.25 178 GLU A C 1
ATOM 1406 O O . GLU A 1 178 ? -14.450 2.445 30.089 1.00 93.25 178 GLU A O 1
ATOM 1411 N N . LYS A 1 179 ? -15.494 0.949 28.788 1.00 92.44 179 LYS A N 1
ATOM 1412 C CA . LYS A 1 179 ? -14.614 1.198 27.640 1.00 92.44 179 LYS A CA 1
ATOM 1413 C C . LYS A 1 179 ? -14.743 2.621 27.091 1.00 92.44 179 LYS A C 1
ATOM 1415 O O . LYS A 1 179 ? -13.733 3.226 26.728 1.00 92.44 179 LYS A O 1
ATOM 1420 N N . ALA A 1 180 ? -15.957 3.164 27.026 1.00 92.12 180 ALA A N 1
ATOM 1421 C CA . ALA A 1 180 ? -16.191 4.544 26.611 1.00 92.12 180 ALA A CA 1
ATOM 1422 C C . ALA A 1 180 ? -15.554 5.538 27.594 1.00 92.12 180 ALA A C 1
ATOM 1424 O O . ALA A 1 180 ? -14.862 6.458 27.158 1.00 92.12 180 ALA A O 1
ATOM 1425 N N . ALA A 1 181 ? -15.720 5.313 28.900 1.00 93.19 181 ALA A N 1
ATOM 1426 C CA . ALA A 1 181 ? -15.109 6.126 29.947 1.00 93.19 181 ALA A CA 1
ATOM 1427 C C . ALA A 1 181 ? -13.576 6.105 29.852 1.00 93.19 181 ALA A C 1
ATOM 1429 O O . ALA A 1 181 ? -12.946 7.161 29.854 1.00 93.19 181 ALA A O 1
ATOM 1430 N N . SER A 1 182 ? -12.984 4.924 29.649 1.00 93.94 182 SER A N 1
ATOM 1431 C CA . SER A 1 182 ? -11.539 4.772 29.451 1.00 93.94 182 SER A CA 1
ATOM 1432 C C . SER A 1 182 ? -11.023 5.571 28.245 1.00 93.94 182 SER A C 1
ATOM 1434 O O . SER A 1 182 ? -9.995 6.239 28.338 1.00 93.94 182 SER A O 1
ATOM 1436 N N . ASN A 1 183 ? -11.753 5.576 27.124 1.00 92.88 183 ASN A N 1
ATOM 1437 C CA . ASN A 1 183 ? -11.377 6.374 25.952 1.00 92.88 183 ASN A CA 1
ATOM 1438 C C . ASN A 1 183 ? -11.417 7.885 26.238 1.00 92.88 183 ASN A C 1
ATOM 1440 O O . ASN A 1 183 ? -10.535 8.616 25.788 1.00 92.88 183 ASN A O 1
ATOM 1444 N N . VAL A 1 184 ? -12.417 8.359 26.988 1.00 93.38 184 VAL A N 1
ATOM 1445 C CA . VAL A 1 184 ? -12.528 9.774 27.390 1.00 93.38 184 VAL A CA 1
ATOM 1446 C C . VAL A 1 184 ? -11.414 10.163 28.366 1.00 93.38 184 VAL A C 1
ATOM 1448 O O . VAL A 1 184 ? -10.869 11.262 28.278 1.00 93.38 184 VAL A O 1
ATOM 1451 N N . GLU A 1 185 ? -11.016 9.260 29.257 1.00 94.44 185 GLU A N 1
ATOM 1452 C CA . GLU A 1 185 ? -9.886 9.493 30.155 1.00 94.44 185 GLU A CA 1
ATOM 1453 C C . GLU A 1 185 ? -8.562 9.612 29.382 1.00 94.44 185 GLU A C 1
ATOM 1455 O O . GLU A 1 185 ? -7.790 10.549 29.600 1.00 94.44 185 GLU A O 1
ATOM 1460 N N . GLN A 1 186 ? -8.313 8.706 28.430 1.00 92.94 186 GLN A N 1
ATOM 1461 C CA . GLN A 1 186 ? -7.125 8.750 27.566 1.00 92.94 186 GLN A CA 1
ATOM 1462 C C . GLN A 1 186 ? -7.080 10.025 26.719 1.00 92.94 186 GLN A C 1
ATOM 1464 O O . GLN A 1 186 ? -6.024 10.642 26.576 1.00 92.94 186 GLN A O 1
ATOM 1469 N N . LEU A 1 187 ? -8.233 10.453 26.202 1.00 93.31 187 LEU A N 1
ATOM 1470 C CA . LEU A 1 187 ? -8.389 11.739 25.533 1.00 93.31 187 LEU A CA 1
ATOM 1471 C C . LEU A 1 187 ? -7.932 12.892 26.438 1.00 93.31 187 LEU A C 1
ATOM 1473 O O . LEU A 1 187 ? -7.105 13.697 26.013 1.00 93.31 187 LEU A O 1
ATOM 1477 N N . GLY A 1 188 ? -8.427 12.951 27.678 1.00 90.50 188 GLY A N 1
ATOM 1478 C CA . GLY A 1 188 ? -8.057 13.993 28.640 1.00 90.50 188 GLY A CA 1
ATOM 1479 C C . GLY A 1 188 ? -6.549 14.059 28.886 1.00 90.50 188 GLY A C 1
ATOM 1480 O O . GLY A 1 188 ? -5.963 15.136 28.807 1.00 90.50 188 GLY A O 1
ATOM 1481 N N . ARG A 1 189 ? -5.900 12.905 29.082 1.00 92.25 189 ARG A N 1
ATOM 1482 C CA . ARG A 1 189 ? -4.439 12.828 29.268 1.00 92.25 189 ARG A CA 1
ATOM 1483 C C . ARG A 1 189 ? -3.673 13.398 28.072 1.00 92.25 189 ARG A C 1
ATOM 1485 O O . ARG A 1 189 ? -2.772 14.206 28.261 1.00 92.25 189 ARG A O 1
ATOM 1492 N N . ILE A 1 190 ? -4.070 13.042 26.849 1.00 92.44 190 ILE A N 1
ATOM 1493 C CA . ILE A 1 190 ? -3.416 13.538 25.628 1.00 92.44 190 ILE A CA 1
ATOM 1494 C C . ILE A 1 190 ? -3.611 15.047 25.455 1.00 92.44 190 ILE A C 1
ATOM 1496 O O . ILE A 1 190 ? -2.679 15.732 25.033 1.00 92.44 190 ILE A O 1
ATOM 1500 N N . LEU A 1 191 ? -4.789 15.591 25.779 1.00 90.81 191 LEU A N 1
ATOM 1501 C CA . LEU A 1 191 ? -5.004 17.039 25.709 1.00 90.81 191 LEU A CA 1
ATOM 1502 C C . LEU A 1 191 ? -4.166 17.795 26.746 1.00 90.81 191 LEU A C 1
ATOM 1504 O O . LEU A 1 191 ? -3.596 18.834 26.411 1.00 90.81 191 LEU A O 1
ATOM 1508 N N . GLU A 1 192 ? -4.049 17.279 27.969 1.00 90.69 192 GLU A N 1
ATOM 1509 C CA . GLU A 1 192 ? -3.199 17.886 29.000 1.00 90.69 192 GLU A CA 1
ATOM 1510 C C . GLU A 1 192 ? -1.706 17.799 28.633 1.00 90.69 192 GLU A C 1
ATOM 1512 O O . GLU A 1 192 ? -0.967 18.780 28.766 1.00 90.69 192 GLU A O 1
ATOM 1517 N N . GLU A 1 193 ? -1.249 16.676 28.072 1.00 88.75 193 GLU A N 1
ATOM 1518 C CA . GLU A 1 193 ? 0.110 16.542 27.527 1.00 88.75 193 GLU A CA 1
ATOM 1519 C C . GLU A 1 193 ? 0.368 17.514 26.364 1.00 88.75 193 GLU A C 1
ATOM 1521 O O . GLU A 1 193 ? 1.411 18.171 26.309 1.00 88.75 193 GLU A O 1
ATOM 1526 N N . ALA A 1 194 ? -0.587 17.669 25.447 1.00 85.81 194 ALA A N 1
ATOM 1527 C CA . ALA A 1 194 ? -0.470 18.625 24.349 1.00 85.81 194 ALA A CA 1
ATOM 1528 C C . ALA A 1 194 ? -0.414 20.076 24.862 1.00 85.81 194 ALA A C 1
ATOM 1530 O O . ALA A 1 194 ? 0.402 20.873 24.391 1.00 85.81 194 ALA A O 1
ATOM 1531 N N . LYS A 1 195 ? -1.232 20.414 25.865 1.00 85.38 195 LYS A N 1
ATOM 1532 C CA . LYS A 1 195 ? -1.277 21.744 26.490 1.00 85.38 195 LYS A CA 1
ATOM 1533 C C . LYS A 1 195 ? 0.022 22.076 27.227 1.00 85.38 195 LYS A C 1
ATOM 1535 O O . LYS A 1 195 ? 0.553 23.176 27.078 1.00 85.38 195 LYS A O 1
ATOM 1540 N N . THR A 1 196 ? 0.573 21.123 27.976 1.00 82.56 196 THR A N 1
ATOM 1541 C CA . THR A 1 196 ? 1.858 21.286 28.680 1.00 82.56 196 THR A CA 1
ATOM 1542 C C . THR A 1 196 ? 3.038 21.401 27.712 1.00 82.56 196 THR A C 1
ATOM 1544 O O . THR A 1 196 ? 3.920 22.236 27.922 1.00 82.56 196 THR A O 1
ATOM 1547 N N . ARG A 1 197 ? 3.039 20.651 26.600 1.00 78.56 197 ARG A N 1
ATOM 1548 C CA . ARG A 1 197 ? 4.037 20.806 25.522 1.00 78.56 197 ARG A CA 1
ATOM 1549 C C . ARG A 1 197 ? 3.943 22.157 24.819 1.00 78.56 197 ARG A C 1
ATOM 1551 O O . ARG A 1 197 ? 4.975 22.737 24.498 1.00 78.56 197 ARG A O 1
ATOM 1558 N N . GLN A 1 198 ? 2.736 22.679 24.610 1.00 70.69 198 GLN A N 1
ATOM 1559 C CA . GLN A 1 198 ? 2.540 24.014 24.040 1.00 70.69 198 GLN A CA 1
ATOM 1560 C C . GLN A 1 198 ? 3.025 25.124 24.987 1.00 70.69 198 GLN A C 1
ATOM 1562 O O . GLN A 1 198 ? 3.572 26.119 24.519 1.00 70.69 198 GLN A O 1
ATOM 1567 N N . ALA A 1 199 ? 2.878 24.943 26.303 1.00 71.62 199 ALA A N 1
ATOM 1568 C CA . ALA A 1 199 ? 3.374 25.884 27.310 1.00 71.62 199 ALA A CA 1
ATOM 1569 C C . ALA A 1 199 ? 4.912 25.876 27.454 1.00 71.62 199 ALA A C 1
ATOM 1571 O O . ALA A 1 199 ? 5.499 26.918 27.733 1.00 71.62 199 ALA A O 1
ATOM 1572 N N . ASN A 1 200 ? 5.557 24.724 27.233 1.00 68.06 200 ASN A N 1
ATOM 1573 C CA . ASN A 1 200 ? 7.006 24.536 27.398 1.00 68.06 200 ASN A CA 1
ATOM 1574 C C . ASN A 1 200 ? 7.806 24.541 26.079 1.00 68.06 200 ASN A C 1
ATOM 1576 O O . ASN A 1 200 ? 9.028 24.387 26.099 1.00 68.06 200 ASN A O 1
ATOM 1580 N N . GLY A 1 201 ? 7.148 24.681 24.927 1.00 54.81 201 GLY A N 1
ATOM 1581 C CA . GLY A 1 201 ? 7.817 24.742 23.629 1.00 54.81 201 GLY A CA 1
ATOM 1582 C C . GLY A 1 201 ? 8.566 26.068 23.437 1.00 54.81 201 GLY A C 1
ATOM 1583 O O . GLY A 1 201 ? 8.085 27.109 23.894 1.00 54.81 201 GLY A O 1
ATOM 1584 N N . PRO A 1 202 ? 9.725 26.088 22.749 1.00 49.38 202 PRO A N 1
ATOM 1585 C CA . PRO A 1 202 ? 10.358 27.345 22.378 1.00 49.38 202 PRO A CA 1
ATOM 1586 C C . PRO A 1 202 ? 9.360 28.173 21.567 1.00 49.38 202 PRO A C 1
ATOM 1588 O O . PRO A 1 202 ? 8.754 27.677 20.616 1.00 49.38 202 PRO A O 1
ATOM 1591 N N . LYS A 1 203 ? 9.182 29.434 21.970 1.00 50.03 203 LYS A N 1
ATOM 1592 C CA . LYS A 1 203 ? 8.330 30.418 21.300 1.00 50.03 203 LYS A CA 1
ATOM 1593 C C . LYS A 1 203 ? 8.930 30.728 19.928 1.00 50.03 203 LYS A C 1
ATOM 1595 O O . LYS A 1 203 ? 9.637 31.715 19.755 1.00 50.03 203 LYS A O 1
ATOM 1600 N N . LEU A 1 204 ? 8.703 29.839 18.966 1.00 44.50 204 LEU A N 1
ATOM 1601 C CA . LEU A 1 204 ? 9.012 30.082 17.568 1.00 44.50 204 LEU A CA 1
ATOM 1602 C C . LEU A 1 204 ? 8.106 31.226 17.121 1.00 44.50 204 LEU A C 1
ATOM 1604 O O . LEU A 1 204 ? 6.881 31.124 17.162 1.00 44.50 204 LEU A O 1
ATOM 1608 N N . LEU A 1 205 ? 8.750 32.342 16.791 1.00 49.38 205 LEU A N 1
ATOM 1609 C CA . LEU A 1 205 ? 8.155 33.540 16.223 1.00 49.38 205 LEU A CA 1
ATOM 1610 C C . LEU A 1 205 ? 7.178 33.118 15.115 1.00 49.38 205 LEU A C 1
ATOM 1612 O O . LEU A 1 205 ? 7.584 32.496 14.133 1.00 49.38 205 LEU A O 1
ATOM 1616 N N . ALA A 1 206 ? 5.889 33.389 15.314 1.00 45.31 206 ALA A N 1
ATOM 1617 C CA . ALA A 1 206 ? 4.866 33.066 14.335 1.00 45.31 206 ALA A CA 1
ATOM 1618 C C . ALA A 1 206 ? 5.190 33.782 13.010 1.00 45.31 206 ALA A C 1
ATOM 1620 O O . ALA A 1 206 ? 5.363 35.004 13.030 1.00 45.31 206 ALA A O 1
ATOM 1621 N N . PRO A 1 207 ? 5.255 33.087 11.860 1.00 44.50 207 PRO A N 1
ATOM 1622 C CA . PRO A 1 207 ? 5.070 33.765 10.592 1.00 44.50 207 PRO A CA 1
ATOM 1623 C C . PRO A 1 207 ? 3.637 34.303 10.569 1.00 44.50 207 PRO A C 1
ATOM 1625 O O . PRO A 1 207 ? 2.683 33.587 10.881 1.00 44.50 207 PRO A O 1
ATOM 1628 N N . SER A 1 208 ? 3.514 35.589 10.259 1.00 49.09 208 SER A N 1
ATOM 1629 C CA . SER A 1 208 ? 2.255 36.309 10.098 1.00 49.09 208 SER A CA 1
ATOM 1630 C C . SER A 1 208 ? 1.259 35.486 9.269 1.00 49.09 208 SER A C 1
ATOM 1632 O O . SER A 1 208 ? 1.669 34.893 8.266 1.00 49.09 208 SER A O 1
ATOM 1634 N N . PRO A 1 209 ? -0.035 35.443 9.635 1.00 59.75 209 PRO A N 1
ATOM 1635 C CA . PRO A 1 209 ? -1.023 34.756 8.816 1.00 59.75 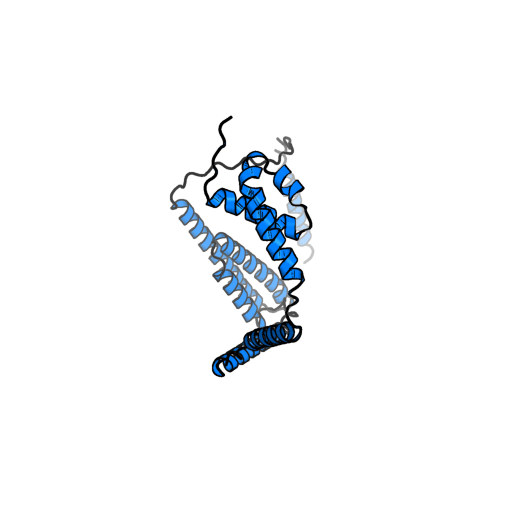209 PRO A CA 1
ATOM 1636 C C . PRO A 1 209 ? -1.068 35.408 7.421 1.00 59.75 209 PRO A C 1
ATOM 1638 O O . PRO A 1 209 ? -1.143 36.637 7.336 1.00 59.75 209 PRO A O 1
ATOM 1641 N N . PRO A 1 210 ? -0.998 34.632 6.322 1.00 50.09 210 PRO A N 1
ATOM 1642 C CA . PRO A 1 210 ? -1.227 35.182 4.994 1.00 50.09 210 PRO A CA 1
ATOM 1643 C C . PRO A 1 210 ? -2.672 35.699 4.893 1.00 50.09 210 PRO A C 1
ATOM 1645 O O . PRO A 1 210 ? -3.573 35.120 5.508 1.00 50.09 210 PRO A O 1
ATOM 1648 N N . PRO A 1 211 ? -2.905 36.786 4.136 1.00 46.34 211 PRO A N 1
ATOM 1649 C CA . PRO A 1 211 ? -4.218 37.407 4.030 1.00 46.34 211 PRO A CA 1
ATOM 1650 C C . PRO A 1 211 ? -5.218 36.407 3.449 1.00 46.34 211 PRO A C 1
ATOM 1652 O O . PRO A 1 211 ? -5.026 35.893 2.350 1.00 46.34 211 PRO A O 1
ATOM 1655 N N . THR A 1 212 ? -6.286 36.128 4.191 1.00 47.31 212 THR A N 1
ATOM 1656 C CA . THR A 1 212 ? -7.464 35.409 3.701 1.00 47.31 212 THR A CA 1
ATOM 1657 C C . THR A 1 212 ? -8.178 36.259 2.652 1.00 47.31 212 THR A C 1
ATOM 1659 O O . THR A 1 212 ? -8.667 37.332 3.010 1.00 47.31 212 THR A O 1
ATOM 1662 N N . PRO A 1 213 ? -8.322 35.811 1.393 1.00 46.88 213 PRO A N 1
ATOM 1663 C CA . PRO A 1 213 ? -9.234 36.437 0.461 1.00 46.88 213 PRO A CA 1
ATOM 1664 C C . PRO A 1 213 ? -10.495 35.582 0.394 1.00 46.88 213 PRO A C 1
ATOM 1666 O O . PRO A 1 213 ? -10.563 34.704 -0.448 1.00 46.88 213 PRO A O 1
ATOM 1669 N N . PHE A 1 214 ? -11.454 35.817 1.291 1.00 33.16 214 PHE A N 1
ATOM 1670 C CA . PHE A 1 214 ? -12.883 35.654 1.001 1.00 33.16 214 PHE A CA 1
ATOM 1671 C C . PHE A 1 214 ? -13.672 36.549 1.958 1.00 33.16 214 PHE A C 1
ATOM 1673 O O . PHE A 1 214 ? -13.891 36.226 3.124 1.00 33.16 214 PHE A O 1
ATOM 1680 N N . THR A 1 215 ? -14.038 37.711 1.431 1.00 37.06 215 THR A N 1
ATOM 1681 C CA . THR A 1 215 ? -15.002 38.659 1.980 1.00 37.06 215 THR A CA 1
ATOM 1682 C C . THR A 1 215 ? -16.373 38.349 1.382 1.00 37.06 215 THR A C 1
ATOM 1684 O O . THR A 1 215 ? -16.485 38.216 0.167 1.00 37.06 215 THR A O 1
ATOM 1687 N N . SER A 1 216 ? -17.394 38.289 2.228 1.00 36.06 216 SER A N 1
ATOM 1688 C CA . SER A 1 216 ? -18.748 38.815 1.980 1.00 36.06 216 SER A CA 1
ATOM 1689 C C . SER A 1 216 ? -19.415 38.859 3.358 1.00 36.06 216 SER A C 1
ATOM 1691 O O . SER A 1 216 ? -19.677 37.814 3.947 1.00 36.06 216 SER A O 1
ATOM 1693 N N . GLU A 1 217 ? -19.297 39.994 4.040 1.00 35.50 217 GLU A N 1
ATOM 1694 C CA . GLU A 1 217 ? -20.345 41.028 4.123 1.00 35.50 217 GLU A CA 1
ATOM 1695 C C . GLU A 1 217 ? -21.303 40.775 5.303 1.00 35.50 217 GLU A C 1
ATOM 1697 O O . GLU A 1 217 ? -22.123 39.865 5.299 1.00 35.50 217 GLU A O 1
ATOM 1702 N N . GLU A 1 218 ? -21.084 41.599 6.333 1.00 39.31 218 GLU A N 1
ATOM 1703 C CA . GLU A 1 218 ? -22.058 42.243 7.224 1.00 39.31 218 GLU A CA 1
ATOM 1704 C C . GLU A 1 218 ? -23.253 41.444 7.771 1.00 39.31 218 GLU A C 1
ATOM 1706 O O . GLU A 1 218 ? -24.311 41.327 7.161 1.00 39.31 218 GLU A O 1
ATOM 1711 N N . THR A 1 219 ? -23.150 41.105 9.059 1.00 31.75 219 THR A N 1
ATOM 1712 C CA . THR A 1 219 ? -24.294 41.176 9.979 1.00 31.75 219 THR A CA 1
ATOM 1713 C C . THR A 1 219 ? -23.893 41.955 11.231 1.00 31.75 219 THR A C 1
ATOM 1715 O O . THR A 1 219 ? -23.590 41.372 12.272 1.00 31.75 219 THR A O 1
ATOM 1718 N N . GLU A 1 220 ? -23.887 43.284 11.128 1.00 39.06 220 GLU A N 1
ATOM 1719 C CA . GLU A 1 220 ? -24.130 44.166 12.272 1.00 39.06 220 GLU A CA 1
ATOM 1720 C C . GLU A 1 220 ? -25.640 44.400 12.376 1.00 39.06 220 GLU A C 1
ATOM 1722 O O . GLU A 1 220 ? -26.199 45.181 11.617 1.00 39.06 220 GLU A O 1
ATOM 1727 N N . ALA A 1 221 ? -26.306 43.693 13.289 1.00 35.84 221 ALA A N 1
ATOM 1728 C CA . ALA A 1 221 ? -27.553 44.117 13.934 1.00 35.84 221 ALA A CA 1
ATOM 1729 C C . ALA A 1 221 ? -28.034 43.002 14.869 1.00 35.84 221 ALA A C 1
ATOM 1731 O O . ALA A 1 221 ? -28.673 42.062 14.414 1.00 35.84 221 ALA A O 1
ATOM 1732 N N . TYR A 1 222 ? -27.718 43.098 16.162 1.00 30.47 222 TYR A N 1
ATOM 1733 C CA . TYR A 1 222 ? -28.662 42.839 17.262 1.00 30.47 222 TYR A CA 1
ATOM 1734 C C . TYR A 1 222 ? -27.979 43.176 18.595 1.00 30.47 222 TYR A C 1
ATOM 1736 O O . TYR A 1 222 ? -27.494 42.320 19.334 1.00 30.47 222 TYR A O 1
ATOM 1744 N N . GLY A 1 223 ? -27.920 44.475 18.886 1.00 32.78 223 GLY A N 1
ATOM 1745 C CA . GLY A 1 223 ? -27.947 44.931 20.265 1.00 32.78 223 GLY A CA 1
ATOM 1746 C C . GLY A 1 223 ? -29.375 44.809 20.801 1.00 32.78 223 GLY A C 1
ATOM 1747 O O . GLY A 1 223 ? -30.330 45.119 20.097 1.00 32.78 223 GLY A O 1
ATOM 1748 N N . GLU A 1 224 ? -29.481 44.386 22.060 1.00 42.81 224 GLU A N 1
ATOM 1749 C CA . GLU A 1 224 ? -30.479 44.907 23.002 1.00 42.81 224 GLU A CA 1
ATOM 1750 C C . GLU A 1 224 ? -31.954 44.479 22.844 1.00 42.81 224 GLU A C 1
ATOM 1752 O O . GLU A 1 224 ? -32.788 45.291 22.492 1.00 42.81 224 GLU A O 1
ATOM 1757 N N . ILE A 1 225 ? -32.300 43.242 23.240 1.00 35.09 225 ILE A N 1
ATOM 1758 C CA . ILE A 1 225 ? -33.570 42.834 23.906 1.00 35.09 225 ILE A CA 1
ATOM 1759 C C . ILE A 1 225 ? -33.204 41.522 24.654 1.00 35.09 225 ILE A C 1
ATOM 1761 O O . ILE A 1 225 ? -32.673 40.612 24.037 1.00 35.09 225 ILE A O 1
ATOM 1765 N N . ALA A 1 226 ? -33.288 41.318 25.970 1.00 39.50 226 ALA A N 1
ATOM 1766 C CA . ALA A 1 226 ? -34.463 41.377 26.821 1.00 39.50 226 ALA A CA 1
ATOM 1767 C C . ALA A 1 226 ? -34.021 41.422 28.297 1.00 39.50 226 ALA A C 1
ATOM 1769 O O . ALA A 1 226 ? -33.575 40.429 28.878 1.00 39.50 226 ALA A O 1
ATOM 1770 N N . LYS A 1 227 ? -34.199 42.575 28.938 1.00 47.16 227 LYS A N 1
ATOM 1771 C CA . LYS A 1 227 ? -34.360 42.667 30.389 1.00 47.16 227 LYS A CA 1
ATOM 1772 C C . LYS A 1 227 ? -35.870 42.590 30.632 1.00 47.16 227 LYS A C 1
ATOM 1774 O O . LYS A 1 227 ? -36.531 43.616 30.700 1.00 47.16 227 LYS A O 1
ATOM 1779 N N . GLY A 1 228 ? -36.426 41.381 30.640 1.00 39.81 228 GLY A N 1
ATOM 1780 C CA . GLY A 1 228 ? -37.875 41.178 30.676 1.00 39.81 228 GLY A CA 1
ATOM 1781 C C . GLY A 1 228 ? -38.256 39.809 31.225 1.00 39.81 228 GLY A C 1
ATOM 1782 O O . GLY A 1 228 ? -37.995 38.794 30.599 1.00 39.81 228 GLY A O 1
ATOM 1783 N N . ASP A 1 229 ? -38.838 39.852 32.416 1.00 56.22 229 ASP A N 1
ATOM 1784 C CA . ASP A 1 229 ? -39.687 38.861 33.076 1.00 56.22 229 ASP A CA 1
ATOM 1785 C C . ASP A 1 229 ? -39.161 37.434 33.353 1.00 56.22 229 ASP A C 1
ATOM 1787 O O . ASP A 1 229 ? -39.347 36.477 32.605 1.00 56.22 229 ASP A O 1
ATOM 1791 N N . LYS A 1 230 ? -38.568 37.272 34.543 1.00 51.91 230 LYS A N 1
ATOM 1792 C CA . LYS A 1 230 ? -38.268 35.965 35.156 1.00 51.91 230 LYS A CA 1
ATOM 1793 C C . LYS A 1 230 ? -39.475 35.349 35.891 1.00 51.91 230 LYS A C 1
ATOM 1795 O O . LYS A 1 230 ? -39.348 34.239 36.405 1.00 51.91 230 LYS A O 1
ATOM 1800 N N . GLY A 1 231 ? -40.610 36.047 35.981 1.00 52.09 231 GLY A N 1
ATOM 1801 C CA . GLY A 1 231 ? -41.806 35.600 36.699 1.00 52.09 231 GLY A CA 1
ATOM 1802 C C . GLY A 1 231 ? -42.679 34.640 35.888 1.00 52.09 231 GLY A C 1
ATOM 1803 O O . GLY A 1 231 ? -43.147 33.639 36.431 1.00 52.09 231 GLY A O 1
ATOM 1804 N N . GLU A 1 232 ? -42.834 34.881 34.585 1.00 52.09 232 GLU A N 1
ATOM 1805 C CA . GLU A 1 232 ? -43.751 34.113 33.725 1.00 52.09 232 GLU A CA 1
ATOM 1806 C C . GLU A 1 232 ? -43.216 32.714 33.339 1.00 52.09 232 GLU A C 1
ATOM 1808 O O . GLU A 1 232 ? -43.957 31.733 33.246 1.00 52.09 232 GLU A O 1
ATOM 1813 N N . LEU A 1 233 ? -41.892 32.563 33.219 1.00 54.97 233 LEU A N 1
ATOM 1814 C CA . LEU A 1 233 ? -41.253 31.262 32.961 1.00 54.97 233 LEU A CA 1
ATOM 1815 C C . LEU A 1 233 ? -41.327 30.312 34.170 1.00 54.97 233 LEU A C 1
ATOM 1817 O O . LEU A 1 233 ? -41.393 29.092 34.001 1.00 54.97 233 LEU A O 1
ATOM 1821 N N . ALA A 1 234 ? -41.365 30.852 35.392 1.00 56.31 234 ALA A N 1
ATOM 1822 C CA . ALA A 1 234 ? -41.513 30.056 36.609 1.00 56.31 234 ALA A CA 1
ATOM 1823 C C . ALA A 1 234 ? -42.954 29.545 36.798 1.00 56.31 234 ALA A C 1
ATOM 1825 O O . ALA A 1 234 ? -43.151 28.419 37.268 1.00 56.31 234 ALA A O 1
ATOM 1826 N N . THR A 1 235 ? -43.960 30.325 36.386 1.00 59.16 235 THR A N 1
ATOM 1827 C CA . THR A 1 235 ? -45.373 29.916 36.433 1.00 59.16 235 THR A CA 1
ATOM 1828 C C . THR A 1 235 ? -45.721 28.902 35.341 1.00 59.16 235 THR A C 1
ATOM 1830 O O . THR A 1 235 ? -46.470 27.962 35.613 1.00 59.16 235 THR A O 1
ATOM 1833 N N . MET A 1 236 ? -45.114 28.984 34.150 1.00 54.84 236 MET A N 1
ATOM 1834 C CA . MET A 1 236 ? -45.297 27.952 33.115 1.00 54.84 236 MET A CA 1
ATOM 1835 C C . MET A 1 236 ? -44.679 26.594 33.493 1.00 54.84 236 MET A C 1
ATOM 1837 O O . MET A 1 236 ? -45.250 25.544 33.184 1.00 54.84 236 MET A O 1
ATOM 1841 N N . LEU A 1 237 ? -43.547 26.581 34.206 1.00 60.94 237 LEU A N 1
ATOM 1842 C CA . LEU A 1 237 ? -42.886 25.335 34.618 1.00 60.94 237 LEU A CA 1
ATOM 1843 C C . LEU A 1 237 ? -43.577 24.636 35.804 1.00 60.94 237 LEU A C 1
ATOM 1845 O O . LEU A 1 237 ? -43.504 23.409 35.906 1.00 60.94 237 LEU A O 1
ATOM 1849 N N . SER A 1 238 ? -44.292 25.364 36.672 1.00 57.66 238 SER A N 1
ATOM 1850 C CA . SER A 1 238 ? -45.042 24.753 37.783 1.00 57.66 238 SER A CA 1
ATOM 1851 C C . SER A 1 238 ? -46.311 24.032 37.310 1.00 57.66 238 SER A C 1
ATOM 1853 O O . SER A 1 238 ? -46.641 22.967 37.834 1.00 57.66 238 SER A O 1
ATOM 1855 N N . HIS A 1 239 ? -46.964 24.538 36.258 1.00 55.12 239 HIS A N 1
ATOM 1856 C CA . HIS A 1 239 ? -48.202 23.967 35.717 1.00 55.12 239 HIS A CA 1
ATOM 1857 C C . HIS A 1 239 ? -47.991 22.641 34.955 1.00 55.12 239 HIS A C 1
ATOM 1859 O O . HIS A 1 239 ? -48.902 21.822 34.842 1.00 55.12 239 HIS A O 1
ATOM 1865 N N . SER A 1 240 ? -46.772 22.392 34.464 1.00 57.00 240 SER A N 1
ATOM 1866 C CA . SER A 1 240 ? -46.377 21.110 33.856 1.00 57.00 240 SER A CA 1
ATOM 1867 C C . SER A 1 240 ? -46.145 20.011 34.905 1.00 57.00 240 SER A C 1
ATOM 1869 O O . SER A 1 240 ? -46.447 18.837 34.673 1.00 57.00 240 SER A O 1
ATOM 1871 N N . ARG A 1 241 ? -45.670 20.388 36.101 1.00 52.97 241 ARG A N 1
ATOM 1872 C CA . ARG A 1 241 ? -45.343 19.444 37.181 1.00 52.97 241 ARG A CA 1
ATOM 1873 C C . ARG A 1 241 ? -46.585 18.864 37.868 1.00 52.97 241 ARG A C 1
ATOM 1875 O O . ARG A 1 241 ?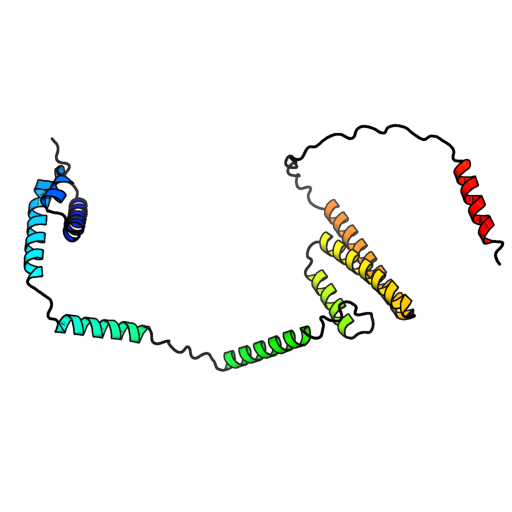 -46.529 17.727 38.324 1.00 52.97 241 ARG A O 1
ATOM 1882 N N . THR A 1 242 ? -47.708 19.580 37.901 1.00 53.84 242 THR A N 1
ATOM 1883 C CA . THR A 1 242 ? -48.947 19.095 38.540 1.00 53.84 242 THR A CA 1
ATOM 1884 C C . THR A 1 242 ? -49.793 18.192 37.642 1.00 53.84 242 THR A C 1
ATOM 1886 O O . THR A 1 242 ? -50.580 17.405 38.150 1.00 53.84 242 THR A O 1
ATOM 1889 N N . ARG A 1 243 ? -49.590 18.203 36.317 1.00 53.75 243 ARG A N 1
ATOM 1890 C CA . ARG A 1 243 ? -50.378 17.372 35.386 1.00 53.75 243 ARG A CA 1
ATOM 1891 C C . ARG A 1 243 ? -49.938 15.894 35.327 1.00 53.75 243 ARG A C 1
ATOM 1893 O O . ARG A 1 243 ? -50.620 15.089 34.703 1.00 53.75 243 ARG A O 1
ATOM 1900 N N . ASN A 1 244 ? -48.818 15.536 35.964 1.00 48.81 244 ASN A N 1
ATOM 1901 C CA . ASN A 1 244 ? -48.292 14.161 36.026 1.00 48.81 244 ASN A CA 1
ATOM 1902 C C . ASN A 1 244 ? -48.548 13.440 37.364 1.00 48.81 244 ASN A C 1
ATOM 1904 O O . ASN A 1 244 ? -48.204 12.269 37.477 1.00 48.81 244 ASN A O 1
ATOM 1908 N N . LEU A 1 245 ? -49.144 14.104 38.361 1.00 53.78 245 LEU A N 1
ATOM 1909 C CA . LEU A 1 245 ? -49.431 13.494 39.670 1.00 53.78 245 LEU A CA 1
ATOM 1910 C C . LEU A 1 245 ? -50.892 13.036 39.844 1.00 53.78 245 LEU A C 1
ATOM 1912 O O . LEU A 1 245 ? -51.169 12.334 40.802 1.00 53.78 245 LEU A O 1
ATOM 1916 N N . ASP A 1 246 ? -51.783 13.330 38.889 1.00 52.38 246 ASP A N 1
ATOM 1917 C CA . ASP A 1 246 ? -53.186 12.855 38.867 1.00 52.38 246 ASP A CA 1
ATOM 1918 C C . ASP A 1 246 ? -53.398 11.589 38.001 1.00 52.38 246 ASP A C 1
ATOM 1920 O O . ASP A 1 246 ? -54.514 11.274 37.584 1.00 52.38 246 ASP A O 1
ATOM 1924 N N . LYS A 1 247 ? -52.327 10.855 37.670 1.00 55.62 247 LYS A N 1
ATOM 1925 C CA . LYS A 1 247 ? -52.402 9.585 36.913 1.00 55.62 247 LYS A CA 1
ATOM 1926 C C . LYS A 1 247 ? -51.682 8.412 37.590 1.00 55.62 247 LYS A C 1
ATOM 1928 O O . LYS A 1 247 ? -51.212 7.506 36.900 1.00 55.62 247 LYS A O 1
ATOM 1933 N N . LEU A 1 248 ? -51.630 8.420 38.920 1.00 47.38 248 LEU A N 1
ATOM 1934 C CA . LEU A 1 248 ? -51.322 7.248 39.742 1.00 47.38 248 LEU A CA 1
ATOM 1935 C C . LEU A 1 248 ? -52.438 7.029 40.758 1.00 47.38 248 LEU A C 1
ATOM 1937 O O . LEU A 1 248 ? -52.789 8.012 41.442 1.00 47.38 248 LEU A O 1
#

Secondary structure (DSSP, 8-state):
-------HHHHHHHHHHHHHHHHHT--HHHHHHH-TTTHHHHHHHHHHHHHHHHHHHH-PPPHHHHHHHHHHHHHHHHHHHS-------HHHHHHHHHHHHHHHHHHHHHHTSTT-TTPPTTSTTHHHHHHHHHHHHHT--SHHHHHHHHHHHHHHHHHHHHHHHHTT-HHHHHHHHHHHHHHHHHHHHHHHHHHHHHHHS-------PPPP-----------------SSHHHHHHHHHHHTTSS--

Nearest PDB structures (foldseek):
  8otz-assembly1_Cx  TM=2.018E-01  e=2.768E+00  Bos taurus

Sequence (248 aa):
MRSKKLSKKGIQNILDNCLERMLQGESIEDCLTTYPEQARELEPLLEICSAIRQSSLVIRPAFEFKERVRSQLQGMLVAKAEPKRAKVPIWHRRWVVALASVLVIFIAGIGTVVASLNTLPGESLYRVKLASEEIRLTLSFSDLNKAKLYIQFAQRRTAEMAETARQGNGDKTFLLAEKAASNVEQLGRILEEAKTRQANGPKLLAPSPPPTPFTSEETEAYGEIAKGDKGELATMLSHSRTRNLDKL

Mean predicted aligned error: 22.22 Å

pLDDT: mean 74.75, std 17.7, range [30.47, 95.5]